Protein AF-0000000084974718 (afdb_homodimer)

Organism: NCBI:txid1224748

Nearest PDB structures (foldseek):
  3n5b-assembly1_A  TM=8.809E-01  e=1.553E-13  Nostoc sp. PCC 7120 = FACHB-418
  7p4v-assembly1_A  TM=8.905E-01  e=7.783E-13  Methanothermococcus thermolithotrophicus DSM 2095
  2nuu-assembly2_K  TM=8.961E-01  e=8.811E-13  Escherichia coli
  3ncr-assembly1_A  TM=8.710E-01  e=7.316E-13  Archaeoglobus fulgidus
  1vfj-assembly1_A  TM=8.569E-01  e=5.658E-12  Thermus thermophilus

Sequence (226 aa):
MKKIEAIIRPEVFPQVREGLALEGIDGLSISEIAGAGRQEGKIGLFRGNSFSMEFSQKLKLEMVVDNAKVQPIIDVLLREASTGEVGDGKIFIYPVEQAIRIRTKELGSIAIDMKKIEAIIRPEVFPQVREGLALEGIDGLSISEIAGAGRQEGKIGLFRGNSFSMEFSQKLKLEMVVDNAKVQPIIDVLLREASTGEVGDGKIFIYPVEQAIRIRTKELGSIAID

Solvent-accessible surface area (backbone atoms only — not comparable to full-atom values): 12288 Å² total; per-residue (Å²): 81,30,34,43,37,36,37,30,42,62,87,33,42,69,54,31,52,52,46,35,43,75,72,68,48,50,64,38,38,38,34,84,41,75,38,80,59,93,61,80,61,45,61,32,87,55,97,81,75,82,63,50,56,19,54,44,73,28,29,38,38,38,36,63,39,52,65,86,49,47,62,64,50,51,52,36,44,61,64,39,43,56,79,85,53,93,74,37,63,53,77,47,80,41,76,42,78,43,33,32,16,34,52,78,63,36,57,43,70,68,34,60,102,79,30,33,42,39,35,38,31,44,60,87,32,42,67,54,32,52,52,45,36,43,77,72,69,47,82,74,68,47,78,42,79,30,32,31,36,49,85,58,75,59,56,49,34,70,47,91,83,65,69,43,73,52,20,48,47,73,29,32,39,38,38,37,62,41,52,64,86,49,49,60,62,49,50,51,36,46,45,63,40,41,38,79,74,46,92,74,22,40,36,36,38,34,28,82,47,92,77,41,70,25,82,92,78,65,37,58,42,71,68,34,62,104

Secondary structure (DSSP, 8-state):
-EEEEEEE-GGGHHHHHHHHHHTT---EEEEEEEE--SS----B--SSS---B-PEEEEEEEEEE-HHHHHHHHHHHHHHS--SSTT--EEEEEE--EEEETTT--BTHHHH-/-EEEEEEE-GGGHHHHHHHHHHTT----EEEEEEEE-S-----B--TTS---B--EEEEEEEEEE-HHHHHHHHHHHHHHS--SSTT--EEEEEE----B-TTT--BTHHHH-

InterPro domains:
  IPR002187 Nitrogen regulatory protein PII [PF00543] (1-106)
  IPR002187 Nitrogen regulatory protein PII [PR00340] (2-17)
  IPR002187 Nitrogen regulatory protein PII [PR00340] (23-41)
  IPR002187 Nitrogen regulatory protein PII [PR00340] (52-75)
  IPR002187 Nitrogen regulatory protein PII [PR00340] (83-103)
  IPR002187 Nitrogen regulatory protein PII [PS51343] (1-112)
  IPR002187 Nitrogen regulatory protein PII [PTHR30115] (2-111)
  IPR002187 Nitrogen regulatory protein PII [SM00938] (4-105)
  IPR011322 Nitrogen regulatory PII-like, alpha/beta [SSF54913] (1-112)
  IPR015867 Nitrogen regulatory protein PII/ATP phosphoribosyltransferase, C-terminal [G3DSA:3.30.70.120] (1-113)
  IPR017918 Nitrogen regulatory protein PII, conserved site [PS00638] (83-96)

Radius of gyration: 18.39 Å; Cα contacts (8 Å, |Δi|>4): 450; chains: 2; bounding box: 43×44×36 Å

pLDDT: mean 87.2, std 18.23, range [35.84, 98.81]

Foldseek 3Di:
DKKKKWKFAPVLVVQLQVQCVVLVDDDKDKDKDWAQDPPPAQQDDDPDDRPGRRTDIIMIIIADADPVCVVSSVVSLVVRQDPPDPPRTDMDMGDDPKDAQDVVRDIDRVNRD/DKKKKWKFAPVLVVQLQVQCVVLVDDDKDKDKDWDDDPPQDAQDCPDPDRRRGDTDIIMIIIADADPVCVVSSVVSLVVRQDPPDPPRTDMDMGDDDKAAAPVPRDIDRVNRD

Structure (mmCIF, N/CA/C/O backbone):
data_AF-0000000084974718-model_v1
#
loop_
_entity.id
_entity.type
_entity.pdbx_description
1 polymer 'PII signal transducing protein'
#
loop_
_atom_site.group_PDB
_atom_site.id
_atom_site.type_symbol
_atom_site.label_atom_id
_atom_site.label_alt_id
_atom_site.label_comp_id
_atom_site.label_asym_id
_atom_site.label_entity_id
_atom_site.label_seq_id
_atom_site.pdbx_PDB_ins_code
_atom_site.Cartn_x
_atom_site.Cartn_y
_atom_site.Cartn_z
_atom_site.occupancy
_atom_site.B_iso_or_equiv
_atom_site.auth_seq_id
_atom_site.auth_comp_id
_atom_site.auth_asym_id
_atom_site.auth_atom_id
_atom_site.pdbx_PDB_model_num
ATOM 1 N N . MET A 1 1 ? 8.656 -5.605 11.453 1 96.12 1 MET A N 1
ATOM 2 C CA . MET A 1 1 ? 8.242 -4.793 10.312 1 96.12 1 MET A CA 1
ATOM 3 C C . MET A 1 1 ? 6.777 -4.379 10.445 1 96.12 1 MET A C 1
ATOM 5 O O . MET A 1 1 ? 5.941 -5.164 10.898 1 96.12 1 MET A O 1
ATOM 9 N N . LYS A 1 2 ? 6.473 -3.15 10.25 1 98.06 2 LYS A N 1
ATOM 10 C CA . LYS A 1 2 ? 5.117 -2.617 10.32 1 98.06 2 LYS A CA 1
ATOM 11 C C . LYS A 1 2 ? 4.809 -1.736 9.117 1 98.06 2 LYS A C 1
ATOM 13 O O . LYS A 1 2 ? 5.703 -1.097 8.562 1 98.06 2 LYS A O 1
ATOM 18 N N . LYS A 1 3 ? 3.566 -1.771 8.758 1 98.38 3 LYS A N 1
ATOM 19 C CA . LYS A 1 3 ? 3.043 -0.761 7.844 1 98.38 3 LYS A CA 1
ATOM 20 C C . LYS A 1 3 ? 2.432 0.409 8.609 1 98.38 3 LYS A C 1
ATOM 22 O O . LYS A 1 3 ? 1.633 0.207 9.531 1 98.38 3 LYS A O 1
ATOM 27 N N . ILE A 1 4 ? 2.854 1.599 8.258 1 98.56 4 ILE A N 1
ATOM 28 C CA . ILE A 1 4 ? 2.209 2.814 8.742 1 98.56 4 ILE A CA 1
ATOM 29 C C . ILE A 1 4 ? 1.345 3.412 7.633 1 98.56 4 ILE A C 1
ATOM 31 O O . ILE A 1 4 ? 1.826 3.652 6.52 1 98.56 4 ILE A O 1
ATOM 35 N N . GLU A 1 5 ? 0.113 3.572 7.93 1 98.56 5 GLU A N 1
ATOM 36 C CA . GLU A 1 5 ? -0.851 4.281 7.094 1 98.56 5 GLU A CA 1
ATOM 37 C C . GLU A 1 5 ? -1.317 5.57 7.762 1 98.56 5 GLU A C 1
ATOM 39 O O . GLU A 1 5 ? -1.877 5.539 8.859 1 98.56 5 GLU A O 1
ATOM 44 N N . ALA A 1 6 ? -1.088 6.676 7.074 1 98.38 6 ALA A N 1
ATOM 45 C CA . ALA A 1 6 ? -1.509 7.961 7.625 1 98.38 6 ALA A CA 1
ATOM 46 C C . ALA A 1 6 ? -2.441 8.695 6.664 1 98.38 6 ALA A C 1
ATOM 48 O O . ALA A 1 6 ? -2.148 8.805 5.469 1 98.38 6 ALA A O 1
ATOM 49 N N . ILE A 1 7 ? -3.572 9.133 7.125 1 97.31 7 ILE A N 1
ATOM 50 C CA . ILE A 1 7 ? -4.484 10.023 6.414 1 97.31 7 ILE A CA 1
ATOM 51 C C . ILE A 1 7 ? -4.293 11.461 6.902 1 97.31 7 ILE A C 1
ATOM 53 O O . ILE A 1 7 ? -4.426 11.734 8.094 1 97.31 7 ILE A O 1
ATOM 57 N N . ILE A 1 8 ? -3.939 12.336 5.953 1 96.62 8 ILE A N 1
ATOM 58 C CA . ILE A 1 8 ? -3.625 13.688 6.387 1 96.62 8 ILE A CA 1
ATOM 59 C C . ILE A 1 8 ? -4.234 14.695 5.414 1 96.62 8 ILE A C 1
ATOM 61 O O . ILE A 1 8 ? -4.676 14.328 4.324 1 96.62 8 ILE A O 1
ATOM 65 N N . ARG A 1 9 ? -4.285 15.969 5.871 1 91.94 9 ARG A N 1
ATOM 66 C CA . ARG A 1 9 ? -4.598 17.062 4.961 1 91.94 9 ARG A CA 1
ATOM 67 C C . ARG A 1 9 ? -3.5 17.234 3.92 1 91.94 9 ARG A C 1
ATOM 69 O O . ARG A 1 9 ? -2.312 17.172 4.242 1 91.94 9 ARG A O 1
ATOM 76 N N . PRO A 1 10 ? -3.893 17.5 2.715 1 92.44 10 PRO A N 1
ATOM 77 C CA . PRO A 1 10 ? -2.875 17.719 1.684 1 92.44 10 PRO A CA 1
ATOM 78 C C . PRO A 1 10 ? -1.952 18.891 2.004 1 92.44 10 PRO A C 1
ATOM 80 O O . PRO A 1 10 ? -0.758 18.844 1.698 1 92.44 10 PRO A O 1
ATOM 83 N N . GLU A 1 11 ? -2.395 19.891 2.688 1 91.62 1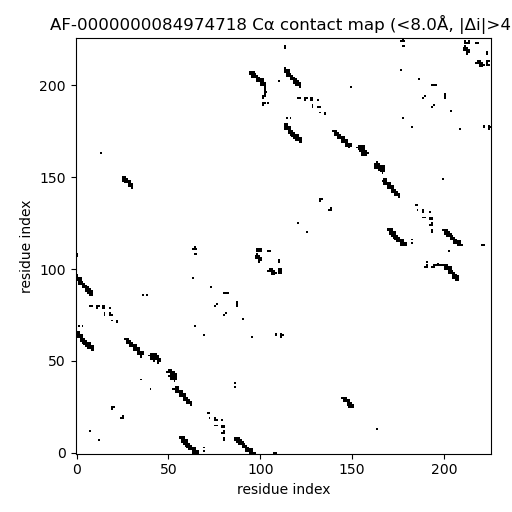1 GLU A N 1
ATOM 84 C CA . GLU A 1 11 ? -1.67 21.141 2.898 1 91.62 11 GLU A CA 1
ATOM 85 C C . GLU A 1 11 ? -0.46 20.938 3.805 1 91.62 11 GLU A C 1
ATOM 87 O O . GLU A 1 11 ? 0.51 21.688 3.738 1 91.62 11 GLU A O 1
ATOM 92 N N . VAL A 1 12 ? -0.461 19.906 4.613 1 94.69 12 VAL A N 1
ATOM 93 C CA . VAL A 1 12 ? 0.61 19.734 5.59 1 94.69 12 VAL A CA 1
ATOM 94 C C . VAL A 1 12 ? 1.671 18.781 5.035 1 94.69 12 VAL A C 1
ATOM 96 O O . VAL A 1 12 ? 2.707 18.562 5.668 1 94.69 12 VAL A O 1
ATOM 99 N N . PHE A 1 13 ? 1.485 18.25 3.902 1 92.69 13 PHE A N 1
ATOM 100 C CA . PHE A 1 13 ? 2.332 17.203 3.352 1 92.69 13 PHE A CA 1
ATOM 101 C C . PHE A 1 13 ? 3.77 17.688 3.207 1 92.69 13 PHE A C 1
ATOM 103 O O . PHE A 1 13 ? 4.711 16.953 3.531 1 92.69 13 PHE A O 1
ATOM 110 N N . PRO A 1 14 ? 3.99 18.891 2.723 1 91 14 PRO A N 1
ATOM 111 C CA . PRO A 1 14 ? 5.387 19.312 2.586 1 91 14 PRO A CA 1
ATOM 112 C C . PRO A 1 14 ? 6.16 19.234 3.902 1 91 14 PRO A C 1
ATOM 114 O O . PRO A 1 14 ? 7.293 18.75 3.93 1 91 14 PRO A O 1
ATOM 117 N N . GLN A 1 15 ? 5.555 19.625 5.004 1 93.81 15 GLN A N 1
ATOM 118 C CA . GLN A 1 15 ? 6.199 19.578 6.312 1 93.81 15 GLN A CA 1
ATOM 119 C C . GLN A 1 15 ? 6.387 18.125 6.777 1 93.81 15 GLN A C 1
ATOM 121 O O . GLN A 1 15 ? 7.426 17.781 7.34 1 93.81 15 GLN A O 1
ATOM 126 N N . VAL A 1 16 ? 5.383 17.328 6.566 1 95.69 16 VAL A N 1
ATOM 127 C CA . VAL A 1 16 ? 5.453 15.906 6.926 1 95.69 16 VAL A CA 1
ATOM 128 C C . VAL A 1 16 ? 6.598 15.242 6.168 1 95.69 16 VAL A C 1
ATOM 130 O O . VAL A 1 16 ? 7.41 14.523 6.762 1 95.69 16 VAL A O 1
ATOM 133 N N . ARG A 1 17 ? 6.617 15.484 4.91 1 92.62 17 ARG A N 1
ATOM 134 C CA . ARG A 1 17 ? 7.66 14.898 4.074 1 92.62 17 ARG A CA 1
ATOM 135 C C . ARG A 1 17 ? 9.047 15.281 4.578 1 92.62 17 ARG A C 1
ATOM 137 O O . ARG A 1 17 ? 9.938 14.438 4.664 1 92.62 17 ARG A O 1
ATOM 144 N N . GLU A 1 18 ? 9.211 16.531 4.848 1 92 18 GLU A N 1
ATOM 145 C CA . GLU A 1 18 ? 10.492 17 5.371 1 92 18 GLU A CA 1
ATOM 146 C C . GLU A 1 18 ? 10.844 16.297 6.684 1 92 18 GLU A C 1
ATOM 148 O O . GLU A 1 18 ? 11.977 15.867 6.883 1 92 18 GLU A O 1
ATOM 153 N N . GLY A 1 19 ? 9.898 16.219 7.566 1 95.19 19 GLY A N 1
ATOM 154 C CA . GLY A 1 19 ? 10.117 15.539 8.836 1 95.19 19 GLY A CA 1
ATOM 155 C C . GLY A 1 19 ? 10.492 14.078 8.68 1 95.19 19 GLY A C 1
ATOM 156 O O . GLY A 1 19 ? 11.367 13.578 9.383 1 95.19 19 GLY A O 1
ATOM 157 N N . LEU A 1 20 ? 9.82 13.414 7.754 1 95.31 20 LEU A N 1
ATOM 158 C CA . LEU A 1 20 ? 10.109 12 7.508 1 95.31 20 LEU A CA 1
ATOM 159 C C . LEU A 1 20 ? 11.5 11.82 6.922 1 95.31 20 LEU A C 1
ATOM 161 O O . LEU A 1 20 ? 12.203 10.867 7.258 1 95.31 20 LEU A O 1
ATOM 165 N N . ALA A 1 21 ? 11.859 12.75 6.066 1 91.38 21 ALA A N 1
ATOM 166 C CA . ALA A 1 21 ? 13.195 12.703 5.477 1 91.38 21 ALA A CA 1
ATOM 167 C C . ALA A 1 21 ? 14.273 12.812 6.547 1 91.38 21 ALA A C 1
ATOM 169 O O . ALA A 1 21 ? 15.305 12.141 6.469 1 91.38 21 ALA A O 1
ATOM 170 N N . LEU A 1 22 ? 14.055 13.602 7.492 1 93 22 LEU A N 1
ATOM 171 C CA . LEU A 1 22 ? 15.016 13.797 8.578 1 93 22 LEU A CA 1
ATOM 172 C C . LEU A 1 22 ? 15.156 12.531 9.414 1 93 22 LEU A C 1
ATOM 174 O O . LEU A 1 22 ? 16.203 12.289 10.008 1 93 22 LEU A O 1
ATOM 178 N N . GLU A 1 23 ? 14.094 11.719 9.422 1 92.62 23 GLU A N 1
ATOM 179 C CA . GLU A 1 23 ? 14.141 10.445 10.133 1 92.62 23 GLU A CA 1
ATOM 180 C C . GLU A 1 23 ? 14.719 9.344 9.258 1 92.62 23 GLU A C 1
ATOM 182 O O . GLU A 1 23 ? 14.773 8.18 9.664 1 92.62 23 GLU A O 1
ATOM 187 N N . GLY A 1 24 ? 15.039 9.672 7.973 1 89.88 24 GLY A N 1
ATOM 188 C CA . GLY A 1 24 ? 15.648 8.711 7.066 1 89.88 24 GLY A CA 1
ATOM 189 C C . GLY A 1 24 ? 14.633 7.93 6.258 1 89.88 24 GLY A C 1
ATOM 190 O O . GLY A 1 24 ? 14.93 6.832 5.77 1 89.88 24 GLY A O 1
ATOM 191 N N . ILE A 1 25 ? 13.414 8.398 6.258 1 88.5 25 ILE A N 1
ATOM 192 C CA . ILE A 1 25 ? 12.375 7.75 5.469 1 88.5 25 ILE A CA 1
ATOM 193 C C . ILE A 1 25 ? 12.258 8.43 4.109 1 88.5 25 ILE A C 1
ATOM 195 O O . ILE A 1 25 ? 11.805 9.578 4.02 1 88.5 25 ILE A O 1
ATOM 199 N N . ASP A 1 26 ? 12.656 7.723 3.127 1 78.75 26 ASP A N 1
ATOM 200 C CA . ASP A 1 26 ? 12.656 8.312 1.792 1 78.75 26 ASP A CA 1
ATOM 201 C C . ASP A 1 26 ? 11.602 7.648 0.903 1 78.75 26 ASP A C 1
ATOM 203 O O . ASP A 1 26 ? 11.234 8.188 -0.142 1 78.75 26 ASP A O 1
ATOM 207 N N . GLY A 1 27 ? 11.25 6.469 1.325 1 84.88 27 GLY A N 1
ATOM 208 C CA . GLY A 1 27 ? 10.305 5.742 0.49 1 84.88 27 GLY A CA 1
ATOM 209 C C . GLY A 1 27 ? 8.906 5.691 1.076 1 84.88 27 GLY A C 1
ATOM 210 O O . GLY A 1 27 ? 8.711 5.207 2.193 1 84.88 27 GLY A O 1
ATOM 211 N N . LEU A 1 28 ? 7.973 6.348 0.384 1 91.5 28 LEU A N 1
ATOM 212 C CA . LEU A 1 28 ? 6.574 6.195 0.781 1 91.5 28 LEU A CA 1
ATOM 213 C C . LEU A 1 28 ? 5.656 6.258 -0.433 1 91.5 28 LEU A C 1
ATOM 215 O O . LEU A 1 28 ? 6.039 6.785 -1.481 1 91.5 28 LEU A O 1
ATOM 219 N N . SER A 1 29 ? 4.586 5.613 -0.303 1 94 29 SER A N 1
ATOM 220 C CA . SER A 1 29 ? 3.531 5.648 -1.311 1 94 29 SER A CA 1
ATOM 221 C C . SER A 1 29 ? 2.43 6.629 -0.925 1 94 29 SER A C 1
ATOM 223 O O . SER A 1 29 ? 2.037 6.703 0.241 1 94 29 SER A O 1
ATOM 225 N N . ILE A 1 30 ? 2.012 7.391 -1.94 1 93.94 30 ILE A N 1
ATOM 226 C CA . ILE A 1 30 ? 1.008 8.422 -1.7 1 93.94 30 ILE A CA 1
ATOM 227 C C . ILE A 1 30 ? -0.197 8.188 -2.609 1 93.94 30 ILE A C 1
ATOM 229 O O . ILE A 1 30 ? -0.04 7.918 -3.803 1 93.94 30 ILE A O 1
ATOM 233 N N . SER A 1 31 ? -1.422 8.32 -2.049 1 93.38 31 SER A N 1
ATOM 234 C CA . SER A 1 31 ? -2.672 8.289 -2.801 1 93.38 31 SER A CA 1
ATOM 235 C C . SER A 1 31 ? -3.586 9.438 -2.406 1 93.38 31 SER A C 1
ATOM 237 O O . SER A 1 31 ? -3.674 9.797 -1.229 1 93.38 31 SER A O 1
ATOM 239 N N . GLU A 1 32 ? -4.223 9.945 -3.414 1 88.81 32 GLU A N 1
ATOM 240 C CA . GLU A 1 32 ? -5.301 10.891 -3.131 1 88.81 32 GLU A CA 1
ATOM 241 C C . GLU A 1 32 ? -6.609 10.164 -2.83 1 88.81 32 GLU A C 1
ATOM 243 O O . GLU A 1 32 ? -7.035 9.305 -3.6 1 88.81 32 GLU A O 1
ATOM 248 N N . ILE A 1 33 ? -7.156 10.578 -1.697 1 90.56 33 ILE A N 1
ATOM 249 C CA . ILE A 1 33 ? -8.398 9.914 -1.316 1 90.56 33 ILE A CA 1
ATOM 250 C C . ILE A 1 33 ? -9.438 10.953 -0.912 1 90.56 33 ILE A C 1
ATOM 252 O O . ILE A 1 33 ? -9.109 12.125 -0.712 1 90.56 33 ILE A O 1
ATOM 256 N N . ALA A 1 34 ? -10.641 10.5 -1.029 1 83.56 34 ALA A N 1
ATOM 257 C CA . ALA A 1 34 ? -11.75 11.344 -0.575 1 83.56 34 ALA A CA 1
ATOM 258 C C . ALA A 1 34 ? -12.297 10.859 0.765 1 83.56 34 ALA A C 1
ATOM 260 O O . ALA A 1 34 ? -12.414 9.648 0.993 1 83.56 34 ALA A O 1
ATOM 261 N N . GLY A 1 35 ? -12.32 11.758 1.691 1 76.75 35 GLY A N 1
ATOM 262 C CA . GLY A 1 35 ? -12.898 11.453 2.99 1 76.75 35 GLY A CA 1
ATOM 263 C C . GLY A 1 35 ? -14.25 12.109 3.205 1 76.75 35 GLY A C 1
ATOM 264 O O . GLY A 1 35 ? -14.531 13.164 2.641 1 76.75 35 GLY A O 1
ATOM 265 N N . ALA A 1 36 ? -15.234 11.211 3.809 1 72.94 36 ALA A N 1
ATOM 266 C CA . ALA A 1 36 ? -16.531 11.742 4.219 1 72.94 36 ALA A CA 1
ATOM 267 C C . ALA A 1 36 ? -16.688 11.703 5.734 1 72.94 36 ALA A C 1
ATOM 269 O O . ALA A 1 36 ? -16.438 10.672 6.363 1 72.94 36 ALA A O 1
ATOM 270 N N . GLY A 1 37 ? -16.281 12.719 6.363 1 59.84 37 GLY A N 1
ATOM 271 C CA . GLY A 1 37 ? -16.453 12.781 7.809 1 59.84 37 GLY A CA 1
ATOM 272 C C . GLY A 1 37 ? -17.516 13.781 8.234 1 59.84 37 GLY A C 1
ATOM 273 O O . GLY A 1 37 ? -18.328 14.219 7.426 1 59.84 37 GLY A O 1
ATOM 274 N N . ARG A 1 38 ? -17.734 13.82 9.523 1 56.59 38 ARG A N 1
ATOM 275 C CA . ARG A 1 38 ? -18.703 14.703 10.164 1 56.59 38 ARG A CA 1
ATOM 276 C C . ARG A 1 38 ? -18.609 16.125 9.602 1 56.59 38 ARG A C 1
ATOM 278 O O . ARG A 1 38 ? -19.344 17.016 10.031 1 56.59 38 ARG A O 1
ATOM 285 N N . GLN A 1 39 ? -17.578 16.375 8.773 1 50.16 39 GLN A N 1
ATOM 286 C CA . GLN A 1 39 ? -17.547 17.75 8.289 1 50.16 39 GLN A CA 1
ATOM 287 C C . GLN A 1 39 ? -18.672 18.016 7.301 1 50.16 39 GLN A C 1
ATOM 289 O O . GLN A 1 39 ? -19.109 17.125 6.582 1 50.16 39 GLN A O 1
ATOM 294 N N . GLU A 1 40 ? -19.375 19.016 7.473 1 49.09 40 GLU A N 1
ATOM 295 C CA . GLU A 1 40 ? -20.531 19.484 6.691 1 49.09 40 GLU A CA 1
ATOM 296 C C . GLU A 1 40 ? -20.281 19.297 5.195 1 49.09 40 GLU A C 1
ATOM 298 O O . GLU A 1 40 ? -19.172 19.484 4.719 1 49.09 40 GLU A O 1
ATOM 303 N N . GLY A 1 41 ? -21.219 18.5 4.504 1 44.53 41 GLY A N 1
ATOM 304 C CA . GLY A 1 41 ? -21.438 17.906 3.193 1 44.53 41 GLY A CA 1
ATOM 305 C C . GLY A 1 41 ? -21.188 18.875 2.055 1 44.53 41 GLY A C 1
ATOM 306 O O . GLY A 1 41 ? -21.969 19.781 1.819 1 44.53 41 GLY A O 1
ATOM 307 N N . LYS A 1 42 ? -19.969 19.469 1.871 1 45.47 42 LYS A N 1
ATOM 308 C CA . LYS A 1 42 ? -20.047 20.156 0.587 1 45.47 42 LYS A CA 1
ATOM 309 C C . LYS A 1 42 ? -20.359 19.188 -0.545 1 45.47 42 LYS A C 1
ATOM 311 O O . LYS A 1 42 ? -20.031 18 -0.454 1 45.47 42 LYS A O 1
ATOM 316 N N . ILE A 1 43 ? -21.203 19.578 -1.473 1 45.47 43 ILE A N 1
ATOM 317 C CA . ILE A 1 43 ? -21.781 18.922 -2.645 1 45.47 43 ILE A CA 1
ATOM 318 C C . ILE A 1 43 ? -20.656 18.562 -3.629 1 45.47 43 ILE A C 1
ATOM 320 O O . ILE A 1 43 ? -19.969 19.453 -4.141 1 45.47 43 ILE A O 1
ATOM 324 N N . GLY A 1 44 ? -19.703 17.719 -3.377 1 44.28 44 GLY A N 1
ATOM 325 C CA . GLY A 1 44 ? -18.781 17.531 -4.488 1 44.28 44 GLY A CA 1
ATOM 326 C C . GLY A 1 44 ? -19.328 16.641 -5.582 1 44.28 44 GLY A C 1
ATOM 327 O O . GLY A 1 44 ? -20.281 15.883 -5.359 1 44.28 44 GLY A O 1
ATOM 328 N N . LEU A 1 45 ? -19.203 17.094 -6.863 1 44 45 LEU A N 1
ATOM 329 C CA . LEU A 1 45 ? -19.656 16.453 -8.102 1 44 45 LEU A CA 1
ATOM 330 C C . LEU A 1 45 ? -18.922 15.125 -8.32 1 44 45 LEU A C 1
ATOM 332 O O . LEU A 1 45 ? -17.688 15.078 -8.297 1 44 45 LEU A O 1
ATOM 336 N N . PHE A 1 46 ? -19.297 14.016 -7.68 1 45.19 46 PHE A N 1
ATOM 337 C CA . PHE A 1 46 ? -18.766 12.797 -8.281 1 45.19 46 PHE A CA 1
ATOM 338 C C . PHE A 1 46 ? -19.344 12.586 -9.672 1 45.19 46 PHE A C 1
ATOM 340 O O . PHE A 1 46 ? -20.453 13.047 -9.969 1 45.19 46 PHE A O 1
ATOM 347 N N . ARG A 1 47 ? -18.609 12.016 -10.641 1 41.22 47 ARG A N 1
ATOM 348 C CA . ARG A 1 47 ? -19.094 11.703 -11.984 1 41.22 47 ARG A CA 1
ATOM 349 C C . ARG A 1 47 ? -20.438 10.977 -11.93 1 41.22 47 ARG A C 1
ATOM 351 O O . ARG A 1 47 ? -20.625 10.078 -11.117 1 41.22 47 ARG A O 1
ATOM 358 N N . GLY A 1 48 ? -21.703 11.164 -12.391 1 42.78 48 GLY A N 1
ATOM 359 C CA . GLY A 1 48 ? -23.094 11.07 -12.773 1 42.78 48 GLY A CA 1
ATOM 360 C C . GLY A 1 48 ? -24.047 11.656 -11.734 1 42.78 48 GLY A C 1
ATOM 361 O O . GLY A 1 48 ? -24.828 12.547 -12.039 1 42.78 48 GLY A O 1
ATOM 362 N N . ASN A 1 49 ? -24.938 10.672 -10.867 1 47.91 49 ASN A N 1
ATOM 363 C CA . ASN A 1 49 ? -26.062 11.125 -10.062 1 47.91 49 ASN A CA 1
ATOM 364 C C . ASN A 1 49 ? -25.594 12.023 -8.914 1 47.91 49 ASN A C 1
ATOM 366 O O . ASN A 1 49 ? -24.469 11.906 -8.445 1 47.91 49 ASN A O 1
ATOM 370 N N . SER A 1 50 ? -26.344 13.242 -8.672 1 43.62 50 SER A N 1
ATOM 371 C CA . SER A 1 50 ? -26.25 14.375 -7.766 1 43.62 50 SER A CA 1
ATOM 372 C C . SER A 1 50 ? -26.016 13.922 -6.332 1 43.62 50 SER A C 1
ATOM 374 O O . SER A 1 50 ? -26.938 13.828 -5.535 1 43.62 50 SER A O 1
ATOM 376 N N . PHE A 1 51 ? -25.75 12.75 -5.922 1 48.03 51 PHE A N 1
ATOM 377 C CA . PHE A 1 51 ? -25.609 12.742 -4.469 1 48.03 51 PHE A CA 1
ATOM 378 C C . PHE A 1 51 ? -24.484 13.672 -4.027 1 48.03 51 PHE A C 1
ATOM 380 O O . PHE A 1 51 ? -23.359 13.602 -4.551 1 48.03 51 PHE A O 1
ATOM 387 N N . SER A 1 52 ? -24.734 14.961 -3.744 1 50.56 52 SER A N 1
ATOM 388 C CA . SER A 1 52 ? -23.922 16.094 -3.307 1 50.56 52 SER A CA 1
ATOM 389 C C . SER A 1 52 ? -23.109 15.742 -2.074 1 50.56 52 SER A C 1
ATOM 391 O O . SER A 1 52 ? -23.531 15.961 -0.944 1 50.56 52 SER A O 1
ATOM 393 N N . MET A 1 53 ? -22.656 14.445 -1.895 1 57.62 53 MET A N 1
ATOM 394 C CA . MET A 1 53 ? -21.812 14.32 -0.708 1 57.62 53 MET A CA 1
ATOM 395 C C . MET A 1 53 ? -20.469 14.992 -0.933 1 57.62 53 MET A C 1
ATOM 397 O O . MET A 1 53 ? -19.844 14.805 -1.98 1 57.62 53 MET A O 1
ATOM 401 N N . GLU A 1 54 ? -20.266 16.125 -0.192 1 64.31 54 GLU A N 1
ATOM 402 C CA . GLU A 1 54 ? -18.984 16.828 -0.233 1 64.31 54 GLU A CA 1
ATOM 403 C C . GLU A 1 54 ? -17.875 16.016 0.418 1 64.31 54 GLU A C 1
ATOM 405 O O . GLU A 1 54 ? -18.031 15.539 1.544 1 64.31 54 GLU A O 1
ATOM 410 N N . PHE A 1 55 ? -17.109 15.492 -0.33 1 76.38 55 PHE A N 1
ATOM 411 C CA . PHE A 1 55 ? -15.938 14.797 0.185 1 76.38 55 PHE A CA 1
ATOM 412 C C . PHE A 1 55 ? -14.758 15.75 0.327 1 76.38 55 PHE A C 1
ATOM 414 O O . PHE A 1 55 ? -14.633 16.719 -0.435 1 76.38 55 PHE A O 1
ATOM 421 N N . SER A 1 56 ? -14.125 15.594 1.516 1 81.81 56 SER A N 1
ATOM 422 C CA . SER A 1 56 ? -12.867 16.312 1.669 1 81.81 56 SER A CA 1
ATOM 423 C C . SER A 1 56 ? -11.695 15.516 1.101 1 81.81 56 SER A C 1
ATOM 425 O O . SER A 1 56 ? -11.641 14.297 1.252 1 81.81 56 SER A O 1
ATOM 427 N N . GLN A 1 57 ? -10.906 16.234 0.439 1 87.31 57 GLN A N 1
ATOM 428 C CA . GLN A 1 57 ? -9.711 15.617 -0.116 1 87.31 57 GLN A CA 1
ATOM 429 C C . GLN A 1 57 ? -8.672 15.359 0.972 1 87.31 57 GLN A C 1
ATOM 431 O O . GLN A 1 57 ? -8.398 16.234 1.801 1 87.31 57 GLN A O 1
ATOM 436 N N . LYS A 1 58 ? -8.195 14.125 1.005 1 91.06 58 LYS A N 1
ATOM 437 C CA . LYS A 1 58 ? -7.125 13.734 1.91 1 91.06 58 LYS A CA 1
ATOM 438 C C . LYS A 1 58 ? -6.008 13.008 1.159 1 91.06 58 LYS A C 1
ATOM 440 O O . LYS A 1 58 ? -6.195 12.586 0.015 1 91.06 58 LYS A O 1
ATOM 445 N N . LEU A 1 59 ? -4.848 12.953 1.838 1 93.5 59 LEU A N 1
ATOM 446 C CA . LEU A 1 59 ? -3.76 12.102 1.372 1 93.5 59 LEU A CA 1
ATOM 447 C C . LEU A 1 59 ? -3.611 10.875 2.264 1 93.5 59 LEU A C 1
ATOM 449 O O . LEU A 1 59 ? -3.686 10.977 3.49 1 93.5 59 LEU A O 1
ATOM 453 N N . LYS A 1 60 ? -3.475 9.789 1.609 1 96.62 60 LYS A N 1
ATOM 454 C CA . LYS A 1 60 ? -3.084 8.562 2.289 1 96.62 60 LYS A CA 1
ATOM 455 C C . LYS A 1 60 ? -1.613 8.242 2.041 1 96.62 60 LYS A C 1
ATOM 457 O O . LYS A 1 60 ? -1.202 8.031 0.896 1 96.62 60 LYS A O 1
ATOM 462 N N . LEU A 1 61 ? -0.835 8.242 3.102 1 96.75 61 LEU A N 1
ATOM 463 C CA . LEU A 1 61 ? 0.571 7.855 3.068 1 96.75 61 LEU A CA 1
ATOM 464 C C . LEU A 1 61 ? 0.753 6.43 3.574 1 96.75 61 LEU A C 1
ATOM 466 O O . LEU A 1 61 ? 0.175 6.051 4.594 1 96.75 61 LEU A O 1
ATOM 470 N N . GLU A 1 62 ? 1.5 5.68 2.816 1 97.75 62 GLU A N 1
ATOM 471 C CA . GLU A 1 62 ? 1.801 4.316 3.244 1 97.75 62 GLU A CA 1
ATOM 472 C C . GLU A 1 62 ? 3.301 4.043 3.207 1 97.75 62 GLU A C 1
ATOM 474 O O . GLU A 1 62 ? 3.979 4.402 2.24 1 97.75 62 GLU A O 1
ATOM 479 N N . MET A 1 63 ? 3.771 3.414 4.254 1 96.69 63 MET A N 1
ATOM 480 C CA . MET A 1 63 ? 5.172 3.01 4.336 1 96.69 63 MET A CA 1
ATOM 481 C C . MET A 1 63 ? 5.328 1.754 5.188 1 96.69 63 MET A C 1
ATOM 483 O O . MET A 1 63 ? 4.594 1.564 6.16 1 96.69 63 MET A O 1
ATOM 487 N N . VAL A 1 64 ? 6.199 0.882 4.762 1 97.25 64 VAL A N 1
ATOM 488 C CA . VAL A 1 64 ? 6.582 -0.287 5.547 1 97.25 64 VAL A CA 1
ATOM 489 C C . VAL A 1 64 ? 7.996 -0.1 6.094 1 97.25 64 VAL A C 1
ATOM 491 O O . VAL A 1 64 ? 8.938 0.143 5.336 1 97.25 64 VAL A O 1
ATOM 494 N N . VAL A 1 65 ? 8.102 -0.228 7.461 1 97.19 65 VAL A N 1
ATOM 495 C CA . VAL A 1 65 ? 9.352 0.111 8.125 1 97.19 65 VAL A CA 1
ATOM 496 C C . VAL A 1 65 ? 9.664 -0.925 9.203 1 97.19 65 VAL A C 1
ATOM 498 O O . VAL A 1 65 ? 8.805 -1.732 9.562 1 97.19 65 VAL A O 1
ATOM 501 N N . ASP A 1 66 ? 10.922 -0.828 9.586 1 96.06 66 ASP A N 1
ATOM 502 C CA . ASP A 1 66 ? 11.305 -1.628 10.742 1 96.06 66 ASP A CA 1
ATOM 503 C C . ASP A 1 66 ? 10.586 -1.157 12 1 96.06 66 ASP A C 1
ATOM 505 O O . ASP A 1 66 ? 10.242 0.02 12.125 1 96.06 66 ASP A O 1
ATOM 509 N N . ASN A 1 67 ? 10.484 -2.088 12.961 1 96.94 67 ASN A N 1
ATOM 510 C CA . ASN A 1 67 ? 9.812 -1.787 14.227 1 96.94 67 ASN A CA 1
ATOM 511 C C . ASN A 1 67 ? 10.43 -0.576 14.914 1 96.94 67 ASN A C 1
ATOM 513 O O . ASN A 1 67 ? 9.719 0.245 15.492 1 96.94 67 ASN A O 1
ATOM 517 N N . ALA A 1 68 ? 11.672 -0.378 14.844 1 96.06 68 ALA A N 1
ATOM 518 C CA . ALA A 1 68 ? 12.398 0.671 15.555 1 96.06 68 ALA A CA 1
ATOM 519 C C . ALA A 1 68 ? 12.047 2.051 15 1 96.06 68 ALA A C 1
ATOM 521 O O . ALA A 1 68 ? 12.242 3.064 15.68 1 96.06 68 ALA A O 1
ATOM 522 N N . LYS A 1 69 ? 11.57 2.131 13.812 1 96.5 69 LYS A N 1
ATOM 523 C CA . LYS A 1 69 ? 11.305 3.416 13.172 1 96.5 69 LYS A CA 1
ATOM 524 C C . LYS A 1 69 ? 9.859 3.842 13.359 1 96.5 69 LYS A C 1
ATOM 526 O O . LYS A 1 69 ? 9.484 4.969 13.023 1 96.5 69 LYS A O 1
ATOM 531 N N . VAL A 1 70 ? 9.078 3.002 13.93 1 98.12 70 VAL A N 1
ATOM 532 C CA . VAL A 1 70 ? 7.641 3.252 14.008 1 98.12 70 VAL A CA 1
ATOM 533 C C . VAL A 1 70 ? 7.375 4.488 14.867 1 98.12 70 VAL A C 1
ATOM 535 O O . VAL A 1 70 ? 6.738 5.441 14.414 1 98.12 70 VAL A O 1
ATOM 538 N N . GLN A 1 71 ? 7.891 4.516 16.031 1 98.44 71 GLN A N 1
ATOM 539 C CA . GLN A 1 71 ? 7.574 5.609 16.938 1 98.44 71 GLN A CA 1
ATOM 540 C C . GLN A 1 71 ? 8.141 6.934 16.438 1 98.44 71 GLN A C 1
ATOM 542 O O . GLN A 1 71 ? 7.461 7.961 16.469 1 98.44 71 GLN A O 1
ATOM 547 N N . PRO A 1 72 ? 9.391 6.977 15.961 1 98.19 72 PRO A N 1
ATOM 548 C CA . PRO A 1 72 ? 9.898 8.219 15.383 1 98.19 72 PRO A CA 1
ATOM 549 C C . PRO A 1 72 ? 9 8.766 14.273 1 98.19 72 PRO A C 1
ATOM 551 O O . PRO A 1 72 ? 8.789 9.977 14.188 1 98.19 72 PRO A O 1
ATOM 554 N N . ILE A 1 73 ? 8.484 7.93 13.422 1 98.25 73 ILE A N 1
ATOM 555 C CA . ILE A 1 73 ? 7.633 8.336 12.312 1 98.25 73 ILE A CA 1
ATOM 556 C C . ILE A 1 73 ? 6.305 8.867 12.852 1 98.25 73 ILE A C 1
ATOM 558 O O . ILE A 1 73 ? 5.816 9.906 12.406 1 98.25 73 ILE A O 1
ATOM 562 N N . ILE A 1 74 ? 5.73 8.172 13.852 1 98.69 74 ILE A N 1
ATOM 563 C CA . ILE A 1 74 ? 4.504 8.633 14.492 1 98.69 74 ILE A CA 1
ATOM 564 C C . ILE A 1 74 ? 4.715 10.031 15.062 1 98.69 74 ILE A C 1
ATOM 566 O O . ILE A 1 74 ? 3.873 10.914 14.891 1 98.69 74 ILE A O 1
ATOM 570 N N . ASP A 1 75 ? 5.816 10.234 15.688 1 98.69 75 ASP A N 1
ATOM 571 C CA . ASP A 1 75 ? 6.117 11.523 16.297 1 98.69 75 ASP A CA 1
ATOM 572 C C . ASP A 1 75 ? 6.164 12.625 15.242 1 98.69 75 ASP A C 1
ATOM 574 O O . ASP A 1 75 ? 5.641 13.727 15.461 1 98.69 75 ASP A O 1
ATOM 578 N N . VAL A 1 76 ? 6.797 12.391 14.109 1 98.38 76 VAL A N 1
ATOM 579 C CA . VAL A 1 76 ? 6.855 13.352 13.016 1 98.38 76 VAL A CA 1
ATOM 580 C C . VAL A 1 76 ? 5.445 13.688 12.539 1 98.38 76 VAL A C 1
ATOM 582 O O . VAL A 1 76 ? 5.098 14.859 12.375 1 98.38 76 VAL A O 1
ATOM 585 N N . LEU A 1 77 ? 4.625 12.688 12.352 1 98.56 77 LEU A N 1
ATOM 586 C CA . LEU A 1 77 ? 3.268 12.875 11.859 1 98.56 77 LEU A CA 1
ATOM 587 C C . LEU A 1 77 ? 2.439 13.695 12.844 1 98.56 77 LEU A C 1
ATOM 589 O O . LEU A 1 77 ? 1.71 14.602 12.445 1 98.56 77 LEU A O 1
ATOM 593 N N . LEU A 1 78 ? 2.594 13.367 14.102 1 98.44 78 LEU A N 1
ATOM 594 C CA . LEU A 1 78 ? 1.83 14.078 15.125 1 98.44 78 LEU A CA 1
ATOM 595 C C . LEU A 1 78 ? 2.252 15.539 15.211 1 98.44 78 LEU A C 1
ATOM 597 O O . LEU A 1 78 ? 1.42 16.422 15.445 1 98.44 78 LEU A O 1
ATOM 601 N N . ARG A 1 79 ? 3.461 15.797 14.984 1 98 79 ARG A N 1
ATOM 602 C CA . ARG A 1 79 ? 3.986 17.156 15.078 1 98 79 ARG A CA 1
ATOM 603 C C . ARG A 1 79 ? 3.631 17.953 13.828 1 98 79 ARG A C 1
ATOM 605 O O . ARG A 1 79 ? 3.176 19.094 13.93 1 98 79 ARG A O 1
ATOM 612 N N . GLU A 1 80 ? 3.809 17.328 12.633 1 97.94 80 GLU A N 1
ATOM 613 C CA . GLU A 1 80 ? 3.795 18.094 11.391 1 97.94 80 GLU A CA 1
ATOM 614 C C . GLU A 1 80 ? 2.412 18.078 10.742 1 97.94 80 GLU A C 1
ATOM 616 O O . GLU A 1 80 ? 2.098 18.938 9.914 1 97.94 80 GLU A O 1
ATOM 621 N N . ALA A 1 81 ? 1.579 17.141 11.148 1 97.75 81 ALA A N 1
ATOM 622 C CA . ALA A 1 81 ? 0.31 17 10.438 1 97.75 81 ALA A CA 1
ATOM 623 C C . ALA A 1 81 ? -0.841 17.578 11.25 1 97.75 81 ALA A C 1
ATOM 625 O O . ALA A 1 81 ? -1.985 17.609 10.789 1 97.75 81 ALA A O 1
ATOM 626 N N . SER A 1 82 ? -0.586 18.016 12.422 1 97.56 82 SER A N 1
ATOM 627 C CA . SER A 1 82 ? -1.627 18.562 13.289 1 97.56 82 SER A CA 1
ATOM 628 C C . SER A 1 82 ? -1.841 20.047 13.023 1 97.56 82 SER A C 1
ATOM 630 O O . SER A 1 82 ? -0.892 20.828 13.062 1 97.56 82 SER A O 1
ATOM 632 N N . THR A 1 83 ? -3.057 20.406 12.734 1 94.25 83 THR A N 1
ATOM 633 C CA . THR A 1 83 ? -3.42 21.812 12.633 1 94.25 83 THR A CA 1
ATOM 634 C C . THR A 1 83 ? -4.18 22.266 13.875 1 94.25 83 THR A C 1
ATOM 636 O O . THR A 1 83 ? -4.32 23.469 14.117 1 94.25 83 THR A O 1
ATOM 639 N N . GLY A 1 84 ? -4.684 21.312 14.609 1 94.06 84 GLY A N 1
ATOM 640 C CA . GLY A 1 84 ? -5.5 21.641 15.773 1 94.06 84 GLY A CA 1
ATOM 641 C C . GLY A 1 84 ? -6.984 21.641 15.469 1 94.06 84 GLY A C 1
ATOM 642 O O . GLY A 1 84 ? -7.809 21.781 16.375 1 94.06 84 GLY A O 1
ATOM 643 N N . GLU A 1 85 ? -7.375 21.438 14.258 1 91.75 85 GLU A N 1
ATOM 644 C CA . GLU A 1 85 ? -8.773 21.438 13.836 1 91.75 85 GLU A CA 1
ATOM 645 C C . GLU A 1 85 ? -9.258 20.031 13.5 1 91.75 85 GLU A C 1
ATOM 647 O O . GLU A 1 85 ? -8.453 19.156 13.188 1 91.75 85 GLU A O 1
ATOM 652 N N . VAL A 1 86 ? -10.531 19.891 13.547 1 89.69 86 VAL A N 1
ATOM 653 C CA . VAL A 1 86 ? -11.148 18.625 13.148 1 89.69 86 VAL A CA 1
ATOM 654 C C . VAL A 1 86 ? -10.773 18.297 11.703 1 89.69 86 VAL A C 1
ATOM 656 O O . VAL A 1 86 ? -10.773 19.188 10.844 1 89.69 86 VAL A O 1
ATOM 659 N N . GLY A 1 87 ? -10.383 17.031 11.391 1 89.56 87 GLY A N 1
ATOM 660 C CA . GLY A 1 87 ? -10.086 16.641 10.023 1 89.56 87 GLY A CA 1
ATOM 661 C C . GLY A 1 87 ? -8.602 16.406 9.781 1 89.56 87 GLY A C 1
ATOM 662 O O . GLY A 1 87 ? -8.18 16.234 8.641 1 89.56 87 GLY A O 1
ATOM 663 N N . ASP A 1 88 ? -7.852 16.438 10.828 1 94.38 88 ASP A N 1
ATOM 664 C CA . ASP A 1 88 ? -6.406 16.281 10.711 1 94.38 88 ASP A CA 1
ATOM 665 C C . ASP A 1 88 ? -6.043 14.852 10.297 1 94.38 88 ASP A C 1
ATOM 667 O O . ASP A 1 88 ? -4.93 14.602 9.828 1 94.38 88 ASP A O 1
ATOM 671 N N . GLY A 1 89 ? -6.988 13.914 10.5 1 95.12 89 GLY A N 1
ATOM 672 C CA . GLY A 1 89 ? -6.758 12.555 10.023 1 95.12 89 GLY A CA 1
ATOM 673 C C . GLY A 1 89 ? -6.32 11.609 11.117 1 95.12 89 GLY A C 1
ATOM 674 O O . GLY A 1 89 ? -6.566 11.859 12.297 1 95.12 89 GLY A O 1
ATOM 675 N N . LYS A 1 90 ? -5.891 10.422 10.766 1 97.62 90 LYS A N 1
ATOM 676 C CA . LYS A 1 90 ? -5.555 9.328 11.68 1 97.62 90 LYS A CA 1
ATOM 677 C C . LYS A 1 90 ? -4.324 8.57 11.188 1 97.62 90 LYS A C 1
ATOM 679 O O . LYS A 1 90 ? -3.982 8.625 10.008 1 97.62 90 LYS A O 1
ATOM 684 N N . ILE A 1 91 ? -3.699 7.895 12.109 1 98.81 91 ILE A N 1
ATOM 685 C CA . ILE A 1 91 ? -2.578 7.004 11.836 1 98.81 91 ILE A CA 1
ATOM 686 C C . ILE A 1 91 ? -2.951 5.57 12.211 1 98.81 91 ILE A C 1
ATOM 688 O O . ILE A 1 91 ? -3.5 5.332 13.289 1 98.81 91 ILE A O 1
ATOM 692 N N . PHE A 1 92 ? -2.707 4.629 11.359 1 98.69 92 PHE A N 1
ATOM 693 C CA . PHE A 1 92 ? -2.939 3.209 11.586 1 98.69 92 PHE A CA 1
ATOM 694 C C . PHE A 1 92 ? -1.643 2.42 11.461 1 98.69 92 PHE A C 1
ATOM 696 O O . PHE A 1 92 ? -0.827 2.693 10.578 1 98.69 92 PHE A O 1
ATOM 703 N N . ILE A 1 93 ? -1.449 1.447 12.328 1 98.62 93 ILE A N 1
ATOM 704 C CA . ILE A 1 93 ? -0.281 0.574 12.32 1 98.62 93 ILE A CA 1
ATOM 705 C C . ILE A 1 93 ? -0.721 -0.875 12.117 1 98.62 93 ILE A C 1
ATOM 707 O O . ILE A 1 93 ? -1.614 -1.362 12.812 1 98.62 93 ILE A O 1
ATOM 711 N N . TYR A 1 94 ? -0.153 -1.556 11.133 1 98.19 94 TYR A N 1
ATOM 712 C CA . TYR A 1 94 ? -0.5 -2.934 10.805 1 98.19 94 TYR A CA 1
ATOM 713 C C . TYR A 1 94 ? 0.727 -3.836 10.867 1 98.19 94 TYR A C 1
ATOM 715 O O . TYR A 1 94 ? 1.835 -3.41 10.531 1 98.19 94 TYR A O 1
ATOM 723 N N . PRO A 1 95 ? 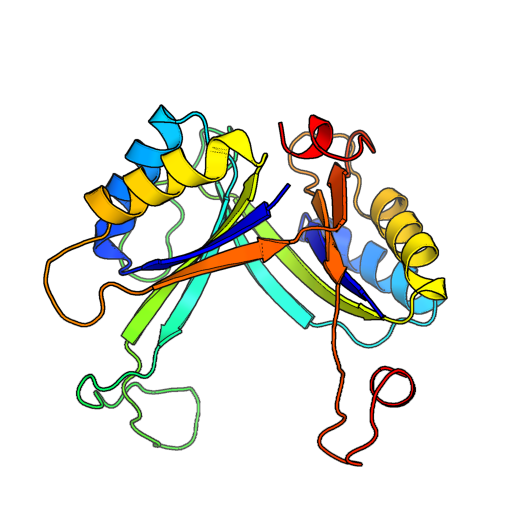0.495 -5.105 11.203 1 97.75 95 PRO A N 1
ATOM 724 C CA . PRO A 1 95 ? 1.604 -6.051 11.039 1 97.75 95 PRO A CA 1
ATOM 725 C C . PRO A 1 95 ? 1.888 -6.379 9.57 1 97.75 95 PRO A C 1
ATOM 727 O O . PRO A 1 95 ? 0.968 -6.391 8.75 1 97.75 95 PRO A O 1
ATOM 730 N N . VAL A 1 96 ? 3.088 -6.566 9.242 1 98.19 96 VAL A N 1
ATOM 731 C CA . VAL A 1 96 ? 3.543 -7.043 7.941 1 98.19 96 VAL A CA 1
ATOM 732 C C . VAL A 1 96 ? 4.277 -8.375 8.102 1 98.19 96 VAL A C 1
ATOM 734 O O . VAL A 1 96 ? 5.234 -8.469 8.875 1 98.19 96 VAL A O 1
ATOM 737 N N . GLU A 1 97 ? 3.822 -9.359 7.383 1 98 97 GLU A N 1
ATOM 738 C CA . GLU A 1 97 ? 4.406 -10.695 7.523 1 98 97 GLU A CA 1
ATOM 739 C C . GLU A 1 97 ? 5.715 -10.805 6.746 1 98 97 GLU A C 1
ATOM 741 O O . GLU A 1 97 ? 6.648 -11.484 7.184 1 98 97 GLU A O 1
ATOM 746 N N . GLN A 1 98 ? 5.742 -10.156 5.555 1 97.94 98 GLN A N 1
ATOM 747 C CA . GLN A 1 98 ? 6.926 -10.258 4.707 1 97.94 98 GLN A CA 1
ATOM 748 C C . GLN A 1 98 ? 7.047 -9.055 3.781 1 97.94 98 GLN A C 1
ATOM 750 O O . GLN A 1 98 ? 6.043 -8.438 3.424 1 97.94 98 GLN A O 1
ATOM 755 N N . ALA A 1 99 ? 8.242 -8.758 3.447 1 98.19 99 ALA A N 1
ATOM 756 C CA . ALA A 1 99 ? 8.586 -7.77 2.432 1 98.19 99 ALA A CA 1
ATOM 757 C C . ALA A 1 99 ? 9.625 -8.32 1.459 1 98.19 99 ALA A C 1
ATOM 759 O O . ALA A 1 99 ? 10.555 -9.023 1.867 1 98.19 99 ALA A O 1
ATOM 760 N N . ILE A 1 100 ? 9.414 -7.941 0.165 1 98.56 100 ILE A N 1
ATOM 761 C CA . ILE A 1 100 ? 10.328 -8.414 -0.872 1 98.56 100 ILE A CA 1
ATOM 762 C C . ILE A 1 100 ? 10.664 -7.273 -1.826 1 98.56 100 ILE A C 1
ATOM 764 O O . ILE A 1 100 ? 9.766 -6.629 -2.375 1 98.56 100 ILE A O 1
ATOM 768 N N . ARG A 1 101 ? 11.914 -7.035 -2 1 97.31 101 ARG A N 1
ATOM 769 C CA . ARG A 1 101 ? 12.359 -6.098 -3.027 1 97.31 101 ARG A CA 1
ATOM 770 C C . ARG A 1 101 ? 12.398 -6.762 -4.398 1 97.31 101 ARG A C 1
ATOM 772 O O . ARG A 1 101 ? 13.109 -7.75 -4.594 1 97.31 101 ARG A O 1
ATOM 779 N N . ILE A 1 102 ? 11.734 -6.211 -5.262 1 97.88 102 ILE A N 1
ATOM 780 C CA . ILE A 1 102 ? 11.531 -6.898 -6.535 1 97.88 102 ILE A CA 1
ATOM 781 C C . ILE A 1 102 ? 12.852 -6.996 -7.289 1 97.88 102 ILE A C 1
ATOM 783 O O . ILE A 1 102 ? 13.219 -8.062 -7.785 1 97.88 102 ILE A O 1
ATOM 787 N N . ARG A 1 103 ? 13.594 -5.887 -7.398 1 95.88 103 ARG A N 1
ATOM 788 C CA . ARG A 1 103 ? 14.812 -5.84 -8.195 1 95.88 103 ARG A CA 1
ATOM 789 C C . ARG A 1 103 ? 15.836 -6.844 -7.684 1 95.88 103 ARG A C 1
ATOM 791 O O . ARG A 1 103 ? 16.453 -7.57 -8.469 1 95.88 103 ARG A O 1
ATOM 798 N N . THR A 1 104 ? 16 -6.961 -6.383 1 96.19 104 THR A N 1
ATOM 799 C CA . THR A 1 104 ? 17.109 -7.719 -5.812 1 96.19 104 THR A CA 1
ATOM 800 C C . THR A 1 104 ? 16.609 -9.023 -5.195 1 96.19 104 THR A C 1
ATOM 802 O O . THR A 1 104 ? 17.406 -9.906 -4.879 1 96.19 104 THR A O 1
ATOM 805 N N . LYS A 1 105 ? 15.328 -9.117 -4.977 1 96.75 105 LYS A N 1
ATOM 806 C CA . LYS A 1 105 ? 14.672 -10.281 -4.387 1 96.75 105 LYS A CA 1
ATOM 807 C C . LYS A 1 105 ? 15.016 -10.414 -2.906 1 96.75 105 LYS A C 1
ATOM 809 O O . LYS A 1 105 ? 14.797 -11.469 -2.307 1 96.75 105 LYS A O 1
ATOM 814 N N . GLU A 1 106 ? 15.641 -9.406 -2.332 1 96.56 106 GLU A N 1
ATOM 815 C CA . GLU A 1 106 ? 15.922 -9.398 -0.9 1 96.56 106 GLU A CA 1
ATOM 816 C C . GLU A 1 106 ? 14.633 -9.453 -0.082 1 96.56 106 GLU A C 1
ATOM 818 O O . GLU A 1 106 ? 13.602 -8.922 -0.5 1 96.56 106 GLU A O 1
ATOM 823 N N . LEU A 1 107 ? 14.742 -10.031 1.133 1 96.44 107 LEU A N 1
ATOM 824 C CA . LEU A 1 107 ? 13.578 -10.289 1.973 1 96.44 107 LEU A CA 1
ATOM 825 C C . LEU A 1 107 ? 13.688 -9.531 3.291 1 96.44 107 LEU A C 1
ATOM 827 O O . LEU A 1 107 ? 14.789 -9.273 3.779 1 96.44 107 LEU A O 1
ATOM 831 N N . GLY A 1 108 ? 12.508 -9.195 3.842 1 94.94 108 GLY A N 1
ATOM 832 C CA . GLY A 1 108 ? 12.445 -8.703 5.207 1 94.94 108 GLY A CA 1
ATOM 833 C C . GLY A 1 108 ? 12.977 -7.293 5.355 1 94.94 108 GLY A C 1
ATOM 834 O O . GLY A 1 108 ? 12.703 -6.43 4.516 1 94.94 108 GLY A O 1
ATOM 835 N N . SER A 1 109 ? 13.75 -7.121 6.402 1 93.38 109 SER A N 1
ATOM 836 C CA . SER A 1 109 ? 14.219 -5.785 6.754 1 93.38 109 SER A CA 1
ATOM 837 C C . SER A 1 109 ? 15.156 -5.23 5.688 1 93.38 109 SER A C 1
ATOM 839 O O . SER A 1 109 ? 15.164 -4.023 5.426 1 93.38 109 SER A O 1
ATOM 841 N N . ILE A 1 110 ? 15.875 -6.051 5.07 1 94.19 110 ILE A N 1
ATOM 842 C CA . ILE A 1 110 ? 16.812 -5.625 4.039 1 94.19 110 ILE A CA 1
ATOM 843 C C . ILE A 1 110 ? 16.047 -5.066 2.842 1 94.19 110 ILE A C 1
ATOM 845 O O . ILE A 1 110 ? 16.5 -4.129 2.186 1 94.19 110 ILE A O 1
ATOM 849 N N . ALA A 1 111 ? 14.859 -5.562 2.6 1 94.44 111 ALA A N 1
ATOM 850 C CA . ALA A 1 111 ? 14.039 -5.168 1.458 1 94.44 111 ALA A CA 1
ATOM 851 C C . ALA A 1 111 ? 13.445 -3.779 1.661 1 94.44 111 ALA A C 1
ATOM 853 O O . ALA A 1 111 ? 13.055 -3.115 0.696 1 94.44 111 ALA A O 1
ATOM 854 N N . ILE A 1 112 ? 13.336 -3.354 2.926 1 92.31 112 ILE A N 1
ATOM 855 C CA . ILE A 1 112 ? 12.664 -2.08 3.166 1 92.31 112 ILE A CA 1
ATOM 856 C C . ILE A 1 112 ? 13.688 -1.022 3.562 1 92.31 112 ILE A C 1
ATOM 858 O O . ILE A 1 112 ? 13.336 0.122 3.852 1 92.31 112 ILE A O 1
ATOM 862 N N . ASP A 1 113 ? 14.945 -1.406 3.639 1 83.06 113 ASP A N 1
ATOM 863 C CA . ASP A 1 113 ? 16.047 -0.482 3.914 1 83.06 113 ASP A CA 1
ATOM 864 C C . ASP A 1 113 ? 16.391 0.345 2.676 1 83.06 113 ASP A C 1
ATOM 866 O O . ASP A 1 113 ? 16.312 -0.153 1.551 1 83.06 113 ASP A O 1
ATOM 870 N N . MET B 1 1 ? -5.117 -17.391 4.488 1 95.94 1 MET B N 1
ATOM 871 C CA . MET B 1 1 ? -5.457 -16.297 3.594 1 95.94 1 MET B CA 1
ATOM 872 C C . MET B 1 1 ? -4.516 -15.117 3.801 1 95.94 1 MET B C 1
ATOM 874 O O . MET B 1 1 ? -4.137 -14.812 4.934 1 95.94 1 MET B O 1
ATOM 878 N N . LYS B 1 2 ? -4.031 -14.594 2.805 1 97.81 2 LYS B N 1
ATOM 879 C CA . LYS B 1 2 ? -3.09 -13.477 2.852 1 97.81 2 LYS B CA 1
ATOM 880 C C . LYS B 1 2 ? -3.463 -12.398 1.837 1 97.81 2 LYS B C 1
ATOM 882 O O . LYS B 1 2 ? -4.051 -12.695 0.795 1 97.81 2 LYS B O 1
ATOM 887 N N . LYS B 1 3 ? -3.166 -11.195 2.289 1 98.38 3 LYS B N 1
ATOM 888 C CA . LYS B 1 3 ? -3.18 -10.102 1.329 1 98.38 3 LYS B CA 1
ATOM 889 C C . LYS B 1 3 ? -1.79 -9.859 0.744 1 98.38 3 LYS B C 1
ATOM 891 O O . LYS B 1 3 ? -0.805 -9.789 1.481 1 98.38 3 LYS B O 1
ATOM 896 N N . ILE B 1 4 ? -1.751 -9.852 -0.577 1 98.69 4 ILE B N 1
ATOM 897 C CA . ILE B 1 4 ? -0.54 -9.438 -1.277 1 98.69 4 ILE B CA 1
ATOM 898 C C . ILE B 1 4 ? -0.714 -8.023 -1.819 1 98.69 4 ILE B C 1
ATOM 900 O O . ILE B 1 4 ? -1.69 -7.73 -2.514 1 98.69 4 ILE B O 1
ATOM 904 N N . GLU B 1 5 ? 0.186 -7.168 -1.445 1 98.69 5 GLU B N 1
ATOM 905 C CA . GLU B 1 5 ? 0.307 -5.812 -1.979 1 98.69 5 GLU B CA 1
ATOM 906 C C . GLU B 1 5 ? 1.604 -5.645 -2.766 1 98.69 5 GLU B C 1
ATOM 908 O O . GLU B 1 5 ? 2.695 -5.816 -2.219 1 98.69 5 GLU B O 1
ATOM 913 N N . ALA B 1 6 ? 1.475 -5.297 -4.035 1 98.62 6 ALA B N 1
ATOM 914 C CA . ALA B 1 6 ? 2.654 -5.094 -4.871 1 98.62 6 ALA B CA 1
ATOM 915 C C . ALA B 1 6 ? 2.68 -3.686 -5.453 1 98.62 6 ALA B C 1
ATOM 917 O O . ALA B 1 6 ? 1.687 -3.223 -6.02 1 98.62 6 ALA B O 1
ATOM 918 N N . ILE B 1 7 ? 3.762 -2.996 -5.262 1 97.81 7 ILE B N 1
ATOM 919 C CA . ILE B 1 7 ? 4.043 -1.726 -5.922 1 97.81 7 ILE B CA 1
ATOM 920 C C . ILE B 1 7 ? 4.969 -1.959 -7.117 1 97.81 7 ILE B C 1
ATOM 922 O O . ILE B 1 7 ? 6.078 -2.469 -6.957 1 97.81 7 ILE B O 1
ATOM 926 N N . ILE B 1 8 ? 4.477 -1.575 -8.32 1 98.12 8 ILE B N 1
ATOM 927 C CA . ILE B 1 8 ? 5.27 -1.887 -9.508 1 98.12 8 ILE B CA 1
ATOM 928 C C . ILE B 1 8 ? 5.266 -0.692 -10.453 1 98.12 8 ILE B C 1
ATOM 930 O O . ILE B 1 8 ? 4.469 0.235 -10.297 1 98.12 8 ILE B O 1
ATOM 934 N N . ARG B 1 9 ? 6.188 -0.801 -11.414 1 96.5 9 ARG B N 1
ATOM 935 C CA . ARG B 1 9 ? 6.141 0.126 -12.539 1 96.5 9 ARG B CA 1
ATOM 936 C C . ARG B 1 9 ? 4.914 -0.129 -13.406 1 96.5 9 ARG B C 1
ATOM 938 O O . ARG B 1 9 ? 4.578 -1.279 -13.688 1 96.5 9 ARG B O 1
ATOM 945 N N . PRO B 1 10 ? 4.305 0.915 -13.844 1 97.06 10 PRO B N 1
ATOM 946 C CA . PRO B 1 10 ? 3.141 0.717 -14.711 1 97.06 10 PRO B CA 1
ATOM 947 C C . PRO B 1 10 ? 3.48 -0.04 -15.992 1 97.06 10 PRO B C 1
ATOM 949 O O . PRO B 1 10 ? 2.67 -0.831 -16.484 1 97.06 10 PRO B O 1
ATOM 952 N N . GLU B 1 11 ? 4.633 0.076 -16.5 1 97.31 11 GLU B N 1
ATOM 953 C CA . GLU B 1 11 ? 5.02 -0.452 -17.812 1 97.31 11 GLU B CA 1
ATOM 954 C C . GLU B 1 11 ? 5.043 -1.978 -17.812 1 97.31 11 GLU B C 1
ATOM 956 O O . GLU B 1 11 ? 4.891 -2.611 -18.859 1 97.31 11 GLU B O 1
ATOM 961 N N . VAL B 1 12 ? 5.195 -2.574 -16.688 1 98.38 12 VAL B N 1
ATOM 962 C CA . VAL B 1 12 ? 5.359 -4.023 -16.625 1 98.38 12 VAL B CA 1
ATOM 963 C C . VAL B 1 12 ? 4.016 -4.688 -16.344 1 98.38 12 VAL B C 1
ATOM 965 O O . VAL B 1 12 ? 3.912 -5.918 -16.328 1 98.38 12 VAL B O 1
ATOM 968 N N . PHE B 1 13 ? 2.973 -3.9 -16.156 1 98.12 13 PHE B N 1
ATOM 969 C CA . PHE B 1 13 ? 1.691 -4.418 -15.695 1 98.12 13 PHE B CA 1
ATOM 970 C C . PHE B 1 13 ? 1.121 -5.426 -16.688 1 98.12 13 PHE B C 1
ATOM 972 O O . PHE B 1 13 ? 0.61 -6.473 -16.297 1 98.12 13 PHE B O 1
ATOM 979 N N . PRO B 1 14 ? 1.183 -5.203 -17.969 1 98.12 14 PRO B N 1
ATOM 980 C CA . PRO B 1 14 ? 0.62 -6.199 -18.891 1 98.12 14 PRO B CA 1
ATOM 981 C C . PRO B 1 14 ? 1.241 -7.582 -18.703 1 98.12 14 PRO B C 1
ATOM 983 O O . PRO B 1 14 ? 0.525 -8.586 -18.672 1 98.12 14 PRO B O 1
ATOM 986 N N . GLN B 1 15 ? 2.529 -7.637 -18.531 1 98.38 15 GLN B N 1
ATOM 987 C CA . GLN B 1 15 ? 3.215 -8.906 -18.328 1 98.38 15 GLN B CA 1
ATOM 988 C C . GLN B 1 15 ? 2.846 -9.523 -16.984 1 98.38 15 GLN B C 1
ATOM 990 O O . GLN B 1 15 ? 2.641 -10.734 -16.891 1 98.38 15 GLN B O 1
ATOM 995 N N . VAL B 1 16 ? 2.76 -8.727 -15.992 1 98.56 16 VAL B N 1
ATOM 996 C CA . VAL B 1 16 ? 2.379 -9.195 -14.664 1 98.56 16 VAL B CA 1
ATOM 997 C C . VAL B 1 16 ? 0.967 -9.781 -14.703 1 98.56 16 VAL B C 1
ATOM 999 O O . VAL B 1 16 ? 0.727 -10.875 -14.188 1 98.56 16 VAL B O 1
ATOM 1002 N N . ARG B 1 17 ? 0.114 -9.023 -15.328 1 97.88 17 ARG B N 1
ATOM 1003 C CA . ARG B 1 17 ? -1.273 -9.461 -15.43 1 97.88 17 ARG B CA 1
ATOM 1004 C C . ARG B 1 17 ? -1.367 -10.812 -16.125 1 97.88 17 ARG B C 1
ATOM 1006 O O . ARG B 1 17 ? -2.098 -11.703 -15.68 1 97.88 17 ARG B O 1
ATOM 1013 N N . GLU B 1 18 ? -0.68 -10.953 -17.172 1 97.62 18 GLU B N 1
ATOM 1014 C CA . GLU B 1 18 ? -0.662 -12.219 -17.906 1 97.62 18 GLU B CA 1
ATOM 1015 C C . GLU B 1 18 ? -0.126 -13.352 -17.016 1 97.62 18 GLU B C 1
ATOM 1017 O O . GLU B 1 18 ? -0.701 -14.438 -16.984 1 97.62 18 GLU B O 1
ATOM 1022 N N . GLY B 1 19 ? 0.962 -13.117 -16.344 1 98.06 19 GLY B N 1
ATOM 1023 C CA . GLY B 1 19 ? 1.532 -14.117 -15.453 1 98.06 19 GLY B CA 1
ATOM 1024 C C . GLY B 1 19 ? 0.587 -14.531 -14.344 1 98.06 19 GLY B C 1
ATOM 1025 O O . GLY B 1 19 ? 0.494 -15.711 -14.008 1 98.06 19 GLY B O 1
ATOM 1026 N N . LEU B 1 20 ? -0.137 -13.562 -13.805 1 97.88 20 LEU B N 1
ATOM 1027 C CA . LEU B 1 20 ? -1.087 -13.852 -12.742 1 97.88 20 LEU B CA 1
ATOM 1028 C C . LEU B 1 20 ? -2.262 -14.672 -13.266 1 97.88 20 LEU B C 1
ATOM 1030 O O . LEU B 1 20 ? -2.76 -15.562 -12.57 1 97.88 20 LEU B O 1
ATOM 1034 N N . ALA B 1 21 ? -2.656 -14.359 -14.453 1 96.44 21 ALA B N 1
ATOM 1035 C CA . ALA B 1 21 ? -3.752 -15.109 -15.07 1 96.44 21 ALA B CA 1
ATOM 1036 C C . ALA B 1 21 ? -3.385 -16.578 -15.242 1 96.44 21 ALA B C 1
ATOM 1038 O O . ALA B 1 21 ? -4.223 -17.469 -15.039 1 96.44 21 ALA B O 1
ATOM 1039 N N . LEU B 1 22 ? -2.201 -16.812 -15.625 1 95.94 22 LEU B N 1
ATOM 1040 C CA . LEU B 1 22 ? -1.727 -18.188 -15.82 1 95.94 22 LEU B CA 1
ATOM 1041 C C . LEU B 1 22 ? -1.725 -18.953 -14.5 1 95.94 22 LEU B C 1
ATOM 1043 O O . LEU B 1 22 ? -1.876 -20.172 -14.492 1 95.94 22 LEU B O 1
ATOM 1047 N N . GLU B 1 23 ? -1.598 -18.188 -13.398 1 94.25 23 GLU B N 1
ATOM 1048 C CA . GLU B 1 23 ? -1.65 -18.812 -12.078 1 94.25 23 GLU B CA 1
ATOM 1049 C C . GLU B 1 23 ? -3.088 -18.922 -11.578 1 94.25 23 GLU B C 1
ATOM 1051 O O . GLU B 1 23 ? -3.326 -19.359 -10.445 1 94.25 23 GLU B O 1
ATOM 1056 N N . GLY B 1 24 ? -4.023 -18.406 -12.367 1 93.06 24 GLY B N 1
ATOM 1057 C CA . GLY B 1 24 ? -5.43 -18.531 -12.008 1 93.06 24 GLY B CA 1
ATOM 1058 C C . GLY B 1 24 ? -5.934 -17.344 -11.195 1 93.06 24 GLY B C 1
ATOM 1059 O O . GLY B 1 24 ? -6.922 -17.469 -10.461 1 93.06 24 GLY B O 1
ATOM 1060 N N . ILE B 1 25 ? -5.145 -16.312 -11.156 1 91.94 25 ILE B N 1
ATOM 1061 C CA . ILE B 1 25 ? -5.547 -15.109 -10.43 1 91.94 25 ILE B CA 1
ATOM 1062 C C . ILE B 1 25 ? -6.227 -14.141 -11.391 1 91.94 25 ILE B C 1
ATOM 1064 O O . ILE B 1 25 ? -5.566 -13.523 -12.234 1 91.94 25 ILE B O 1
ATOM 1068 N N . ASP B 1 26 ? -7.52 -13.945 -11.211 1 85.25 26 ASP B N 1
ATOM 1069 C CA . ASP B 1 26 ? -8.273 -13.078 -12.109 1 85.25 26 ASP B CA 1
ATOM 1070 C C . AS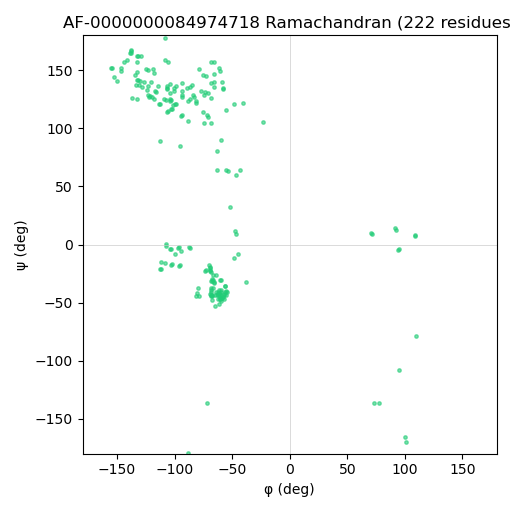P B 1 26 ? -8.758 -11.828 -11.391 1 85.25 26 ASP B C 1
ATOM 1072 O O . ASP B 1 26 ? -9.141 -10.844 -12.031 1 85.25 26 ASP B O 1
ATOM 1076 N N . GLY B 1 27 ? -8.805 -11.969 -10.086 1 89.31 27 GLY B N 1
ATOM 1077 C CA . GLY B 1 27 ? -9.32 -10.836 -9.336 1 89.31 27 GLY B CA 1
ATOM 1078 C C . GLY B 1 27 ? -8.242 -10.07 -8.602 1 89.31 27 GLY B C 1
ATOM 1079 O O . GLY B 1 27 ? -7.543 -10.625 -7.75 1 89.31 27 GLY B O 1
ATOM 1080 N N . LEU B 1 28 ? -7.996 -8.789 -8.992 1 93.88 28 LEU B N 1
ATOM 1081 C CA . LEU B 1 28 ? -7.098 -7.914 -8.242 1 93.88 28 LEU B CA 1
ATOM 1082 C C . LEU B 1 28 ? -7.559 -6.465 -8.312 1 93.88 28 LEU B C 1
ATOM 1084 O O . LEU B 1 28 ? -8.312 -6.09 -9.219 1 93.88 28 LEU B O 1
ATOM 1088 N N . SER B 1 29 ? -7.289 -5.75 -7.309 1 96.62 29 SER B N 1
ATOM 1089 C CA . SER B 1 29 ? -7.52 -4.309 -7.27 1 96.62 29 SER B CA 1
ATOM 1090 C C . SER B 1 29 ? -6.27 -3.539 -7.676 1 96.62 29 SER B C 1
ATOM 1092 O O . SER B 1 29 ? -5.152 -3.916 -7.312 1 96.62 29 SER B O 1
ATOM 1094 N N . ILE B 1 30 ? -6.5 -2.475 -8.477 1 96.94 30 ILE B N 1
ATOM 1095 C CA . ILE B 1 30 ? -5.387 -1.662 -8.961 1 96.94 30 ILE B CA 1
ATOM 1096 C C . ILE B 1 30 ? -5.609 -0.201 -8.57 1 96.94 30 ILE B C 1
ATOM 1098 O O . ILE B 1 30 ? -6.715 0.326 -8.719 1 96.94 30 ILE B O 1
ATOM 1102 N N . SER B 1 31 ? -4.586 0.42 -8.039 1 95.56 31 SER B N 1
ATOM 1103 C CA . SER B 1 31 ? -4.594 1.853 -7.766 1 95.56 31 SER B CA 1
ATOM 1104 C C . SER B 1 31 ? -3.354 2.533 -8.328 1 95.56 31 SER B C 1
ATOM 1106 O O . SER B 1 31 ? -2.254 1.977 -8.273 1 95.56 31 SER B O 1
ATOM 1108 N N . GLU B 1 32 ? -3.607 3.711 -8.852 1 93.62 32 GLU B N 1
ATOM 1109 C CA . GLU B 1 32 ? -2.469 4.559 -9.195 1 93.62 32 GLU B CA 1
ATOM 1110 C C . GLU B 1 32 ? -1.967 5.332 -7.98 1 93.62 32 GLU B C 1
ATOM 1112 O O . GLU B 1 32 ? -2.75 5.98 -7.285 1 93.62 32 GLU B O 1
ATOM 1117 N N . ILE B 1 33 ? -0.647 5.176 -7.754 1 93.69 33 ILE B N 1
ATOM 1118 C CA . ILE B 1 33 ? -0.076 5.859 -6.602 1 93.69 33 ILE B CA 1
ATOM 1119 C C . ILE B 1 33 ? 1.199 6.59 -7.012 1 93.69 33 ILE B C 1
ATOM 1121 O O . ILE B 1 33 ? 1.724 6.367 -8.109 1 93.69 33 ILE B O 1
ATOM 1125 N N . ALA B 1 34 ? 1.524 7.488 -6.137 1 88.81 34 ALA B N 1
ATOM 1126 C CA . ALA B 1 34 ? 2.801 8.172 -6.324 1 88.81 34 ALA B CA 1
ATOM 1127 C C . ALA B 1 34 ? 3.85 7.656 -5.344 1 88.81 34 ALA B C 1
ATOM 1129 O O . ALA B 1 34 ? 3.549 7.43 -4.168 1 88.81 34 ALA B O 1
ATOM 1130 N N . GLY B 1 35 ? 4.988 7.332 -5.844 1 79.62 35 GLY B N 1
ATOM 1131 C CA . GLY B 1 35 ? 6.133 6.938 -5.035 1 79.62 35 GLY B CA 1
ATOM 1132 C C . GLY B 1 35 ? 7.156 8.039 -4.867 1 79.62 35 GLY B C 1
ATOM 1133 O O . GLY B 1 35 ? 7.457 8.766 -5.82 1 79.62 35 GLY B O 1
ATOM 1134 N N . ALA B 1 36 ? 7.371 8.414 -3.553 1 68.56 36 ALA B N 1
ATOM 1135 C CA . ALA B 1 36 ? 8.516 9.281 -3.307 1 68.56 36 ALA B CA 1
ATOM 1136 C C . ALA B 1 36 ? 9.75 8.477 -2.9 1 68.56 36 ALA B C 1
ATOM 1138 O O . ALA B 1 36 ? 9.695 7.695 -1.944 1 68.56 36 ALA B O 1
ATOM 1139 N N . GLY B 1 37 ? 10.477 7.988 -3.846 1 58.06 37 GLY B N 1
ATOM 1140 C CA . GLY B 1 37 ? 11.758 7.379 -3.533 1 58.06 37 GLY B CA 1
ATOM 1141 C C . GLY B 1 37 ? 12.906 8.375 -3.525 1 58.06 37 GLY B C 1
ATOM 1142 O O . GLY B 1 37 ? 12.68 9.586 -3.521 1 58.06 37 GLY B O 1
ATOM 1143 N N . ARG B 1 38 ? 14.25 7.891 -3.232 1 51.25 38 ARG B N 1
ATOM 1144 C CA . ARG B 1 38 ? 15.461 8.695 -3.287 1 51.25 38 ARG B CA 1
ATOM 1145 C C . ARG B 1 38 ? 15.531 9.492 -4.59 1 51.25 38 ARG B C 1
ATOM 1147 O O . ARG B 1 38 ? 16.453 10.281 -4.789 1 51.25 38 ARG B O 1
ATOM 1154 N N . GLN B 1 39 ? 14.711 9.117 -5.332 1 41.28 39 GLN B N 1
ATOM 1155 C CA . GLN B 1 39 ? 14.945 9.727 -6.633 1 41.28 39 GLN B CA 1
ATOM 1156 C C . GLN B 1 39 ? 14.508 11.188 -6.641 1 41.28 39 GLN B C 1
ATOM 1158 O O . GLN B 1 39 ? 13.484 11.539 -6.051 1 41.28 39 GLN B O 1
ATOM 1163 N N . GLU B 1 40 ? 15.453 12.047 -6.777 1 37.75 40 GLU B N 1
ATOM 1164 C CA . GLU B 1 40 ? 15.453 13.508 -6.805 1 37.75 40 GLU B CA 1
ATOM 1165 C C . GLU B 1 40 ? 14.234 14.047 -7.539 1 37.75 40 GLU B C 1
ATOM 1167 O O . GLU B 1 40 ? 13.961 15.25 -7.504 1 37.75 40 GLU B O 1
ATOM 1172 N N . GLY B 1 41 ? 13.703 13.5 -8.445 1 35.84 41 GLY B N 1
ATOM 1173 C CA . GLY B 1 41 ? 13.219 14.383 -9.492 1 35.84 41 GLY B CA 1
ATOM 1174 C C . GLY B 1 41 ? 12.008 15.195 -9.078 1 35.84 41 GLY B C 1
ATOM 1175 O O . GLY B 1 41 ? 11.633 15.195 -7.906 1 35.84 41 GLY B O 1
ATOM 1176 N N . LYS B 1 42 ? 10.859 15.25 -10.219 1 41.81 42 LYS B N 1
ATOM 1177 C CA . LYS B 1 42 ? 9.984 16.297 -10.734 1 41.81 42 LYS B CA 1
ATOM 1178 C C . LYS B 1 42 ? 8.805 16.531 -9.805 1 41.81 42 LYS B C 1
ATOM 1180 O O . LYS B 1 42 ? 8.406 15.641 -9.055 1 41.81 42 LYS B O 1
ATOM 1185 N N . ILE B 1 43 ? 8.289 17.719 -9.789 1 38.81 43 ILE B N 1
ATOM 1186 C CA . ILE B 1 43 ? 7.164 18.438 -9.203 1 38.81 43 ILE B CA 1
ATOM 1187 C C . ILE B 1 43 ? 5.859 17.734 -9.562 1 38.81 43 ILE B C 1
ATOM 1189 O O . ILE B 1 43 ? 5.504 17.641 -10.742 1 38.81 43 ILE B O 1
ATOM 1193 N N . GLY B 1 44 ? 5.512 16.5 -9.18 1 40.94 44 GLY B N 1
ATOM 1194 C CA . GLY B 1 44 ? 4.262 16.016 -9.75 1 40.94 44 GLY B CA 1
ATOM 1195 C C . GLY B 1 44 ? 3.047 16.766 -9.234 1 40.94 44 GLY B C 1
ATOM 1196 O O . GLY B 1 44 ? 3.105 17.406 -8.18 1 40.94 44 GLY B O 1
ATOM 1197 N N . LEU B 1 45 ? 2.291 17.266 -10.219 1 41.72 45 LEU B N 1
ATOM 1198 C CA . LEU B 1 45 ? 0.989 17.906 -10.102 1 41.72 45 LEU B CA 1
ATOM 1199 C C . LEU B 1 45 ? 0.01 17.016 -9.336 1 41.72 45 LEU B C 1
ATOM 1201 O O . LEU B 1 45 ? -0.23 15.875 -9.727 1 41.72 45 LEU B O 1
ATOM 1205 N N . PHE B 1 46 ? 0.17 16.672 -8.109 1 42.72 46 PHE B N 1
ATOM 1206 C CA . PHE B 1 46 ? -1.066 16.094 -7.602 1 42.72 46 PHE B CA 1
ATOM 1207 C C . PHE B 1 46 ? -2.236 17.047 -7.789 1 42.72 46 PHE B C 1
ATOM 1209 O O . PHE B 1 46 ? -2.213 18.172 -7.281 1 42.72 46 PHE B O 1
ATOM 1216 N N . ARG B 1 47 ? -3.049 16.609 -8.531 1 40.75 47 ARG B N 1
ATOM 1217 C CA . ARG B 1 47 ? -4.27 17.328 -8.891 1 40.75 47 ARG B CA 1
ATOM 1218 C C . ARG B 1 47 ? -4.637 18.359 -7.836 1 40.75 47 ARG B C 1
ATOM 1220 O O . ARG B 1 47 ? -4.758 18.031 -6.652 1 40.75 47 ARG B O 1
ATOM 1227 N N . GLY B 1 48 ? -4.496 19.609 -7.949 1 40.06 48 GLY B N 1
ATOM 1228 C CA . GLY B 1 48 ? -4.707 20.969 -7.488 1 40.06 48 GLY B CA 1
ATOM 1229 C C . GLY B 1 48 ? -3.443 21.625 -6.977 1 40.06 48 GLY B C 1
ATOM 1230 O O . GLY B 1 48 ? -3.162 22.781 -7.305 1 40.06 48 GLY B O 1
ATOM 1231 N N . ASN B 1 49 ? -2.988 21.297 -5.676 1 46.66 49 ASN B N 1
ATOM 1232 C CA . ASN B 1 49 ? -1.911 22.125 -5.16 1 46.66 49 ASN B CA 1
ATOM 1233 C C . ASN B 1 49 ? -0.54 21.578 -5.543 1 46.66 49 ASN B C 1
ATOM 1235 O O . ASN B 1 49 ? -0.316 20.375 -5.488 1 46.66 49 ASN B O 1
ATOM 1239 N N . SER B 1 50 ? 0.129 22.219 -6.484 1 44.25 50 SER B N 1
ATOM 1240 C CA . SER B 1 50 ? 1.436 22.016 -7.105 1 44.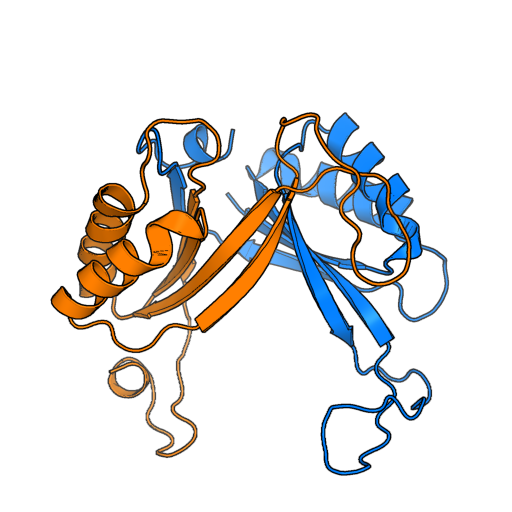25 50 SER B CA 1
ATOM 1241 C C . SER B 1 50 ? 2.494 21.672 -6.066 1 44.25 50 SER B C 1
ATOM 1243 O O . SER B 1 50 ? 2.766 22.453 -5.156 1 44.25 50 SER B O 1
ATOM 1245 N N . PHE B 1 51 ? 2.35 20.609 -5.445 1 49 51 PHE B N 1
ATOM 1246 C CA . PHE B 1 51 ? 3.553 20.391 -4.652 1 49 51 PHE B CA 1
ATOM 1247 C C . PHE B 1 51 ? 4.715 19.953 -5.543 1 49 51 PHE B C 1
ATOM 1249 O O . PHE B 1 51 ? 4.516 19.234 -6.523 1 49 51 PHE B O 1
ATOM 1256 N N . SER B 1 52 ? 5.586 20.859 -5.773 1 49.69 52 SER B N 1
ATOM 1257 C CA . SER B 1 52 ? 6.75 20.734 -6.641 1 49.69 52 SER B CA 1
ATOM 1258 C C . SER B 1 52 ? 7.508 19.438 -6.367 1 49.69 52 SER B C 1
ATOM 1260 O O . SER B 1 52 ? 8.703 19.469 -6.074 1 49.69 52 SER B O 1
ATOM 1262 N N . MET B 1 53 ? 7.027 18.438 -5.605 1 57.09 53 MET B N 1
ATOM 1263 C CA . MET B 1 53 ? 7.934 17.312 -5.445 1 57.09 53 MET B CA 1
ATOM 1264 C C . MET B 1 53 ? 7.648 16.234 -6.492 1 57.09 53 MET B C 1
ATOM 1266 O O . MET B 1 53 ? 6.5 16.047 -6.895 1 57.09 53 MET B O 1
ATOM 1270 N N . GLU B 1 54 ? 8.859 15.773 -7.156 1 62.66 54 GLU B N 1
ATOM 1271 C CA . GLU B 1 54 ? 8.789 14.789 -8.234 1 62.66 54 GLU B CA 1
ATOM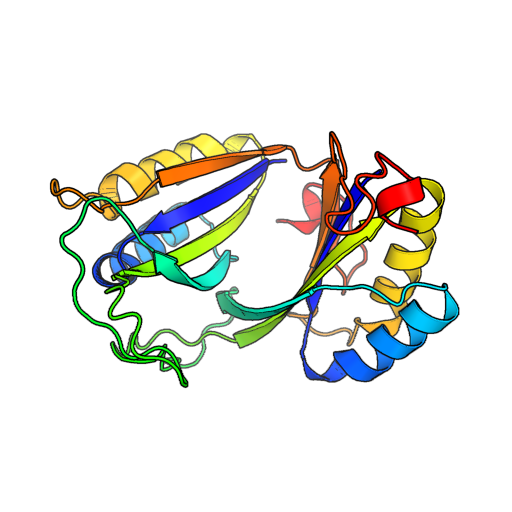 1272 C C . GLU B 1 54 ? 8.414 13.414 -7.695 1 62.66 54 GLU B C 1
ATOM 1274 O O . GLU B 1 54 ? 9.039 12.922 -6.754 1 62.66 54 GLU B O 1
ATOM 1279 N N . PHE B 1 55 ? 7.324 12.977 -7.961 1 78.06 55 PHE B N 1
ATOM 1280 C CA . PHE B 1 55 ? 6.879 11.625 -7.645 1 78.06 55 PHE B CA 1
ATOM 1281 C C . PHE B 1 55 ? 6.871 10.75 -8.891 1 78.06 55 PHE B C 1
ATOM 1283 O O . PHE B 1 55 ? 6.715 11.25 -10.008 1 78.06 55 PHE B O 1
ATOM 1290 N N . SER B 1 56 ? 7.34 9.516 -8.688 1 84.44 56 SER B N 1
ATOM 1291 C CA . SER B 1 56 ? 7.203 8.531 -9.758 1 84.44 56 SER B CA 1
ATOM 1292 C C . SER B 1 56 ? 5.855 7.82 -9.68 1 84.44 56 SER B C 1
ATOM 1294 O O . SER B 1 56 ? 5.379 7.496 -8.594 1 84.44 56 SER B O 1
ATOM 1296 N N . GLN B 1 57 ? 5.312 7.719 -10.812 1 91.31 57 GLN B N 1
ATOM 1297 C CA . GLN B 1 57 ? 4.047 6.996 -10.883 1 91.31 57 GLN B CA 1
ATOM 1298 C C . GLN B 1 57 ? 4.262 5.492 -10.727 1 91.31 57 GLN B C 1
ATOM 1300 O O . GLN B 1 57 ? 5.156 4.922 -11.352 1 91.31 57 GLN B O 1
ATOM 1305 N N . LYS B 1 58 ? 3.477 4.918 -9.859 1 95.12 58 LYS B N 1
ATOM 1306 C CA . LYS B 1 58 ? 3.482 3.475 -9.641 1 95.12 58 LYS B CA 1
ATOM 1307 C C . LYS B 1 58 ? 2.064 2.914 -9.625 1 95.12 58 LYS B C 1
ATOM 1309 O O . LYS B 1 58 ? 1.094 3.666 -9.516 1 95.12 58 LYS B O 1
ATOM 1314 N N . LEU B 1 59 ? 2.012 1.606 -9.805 1 97.31 59 LEU B N 1
ATOM 1315 C CA . LEU B 1 59 ? 0.768 0.878 -9.578 1 97.31 59 LEU B CA 1
ATOM 1316 C C . LEU B 1 59 ? 0.84 0.066 -8.289 1 97.31 59 LEU B C 1
ATOM 1318 O O . LEU B 1 59 ? 1.858 -0.57 -8.008 1 97.31 59 LEU B O 1
ATOM 1322 N N . LYS B 1 60 ? -0.197 0.174 -7.547 1 98.06 60 LYS B N 1
ATOM 1323 C CA . LYS B 1 60 ? -0.403 -0.706 -6.398 1 98.06 60 LYS B CA 1
ATOM 1324 C C . LYS B 1 60 ? -1.424 -1.794 -6.715 1 98.06 60 LYS B C 1
ATOM 1326 O O . LYS B 1 60 ? -2.588 -1.499 -6.992 1 98.06 60 LYS B O 1
ATOM 1331 N N . LEU B 1 61 ? -0.967 -3.02 -6.695 1 98.5 61 LEU B N 1
ATOM 1332 C CA . LEU B 1 61 ? -1.824 -4.188 -6.867 1 98.5 61 LEU B CA 1
ATOM 1333 C C . LEU B 1 61 ? -2.148 -4.828 -5.523 1 98.5 61 LEU B C 1
ATOM 1335 O O . LEU B 1 61 ? -1.262 -5.004 -4.684 1 98.5 61 LEU B O 1
ATOM 1339 N N . GLU B 1 62 ? -3.424 -5.137 -5.379 1 98.44 62 GLU B N 1
ATOM 1340 C CA . GLU B 1 62 ? -3.844 -5.809 -4.152 1 98.44 62 GLU B CA 1
ATOM 1341 C C . GLU B 1 62 ? -4.707 -7.027 -4.461 1 98.44 62 GLU B C 1
ATOM 1343 O O . GLU B 1 62 ? -5.594 -6.969 -5.316 1 98.44 62 GLU B O 1
ATOM 1348 N N . MET B 1 63 ? -4.41 -8.062 -3.736 1 97.62 63 MET B N 1
ATOM 1349 C CA . MET B 1 63 ? -5.203 -9.281 -3.859 1 97.62 63 MET B CA 1
ATOM 1350 C C . MET B 1 63 ? -5.184 -10.078 -2.559 1 97.62 63 MET B C 1
ATOM 1352 O O . MET B 1 63 ? -4.188 -10.062 -1.829 1 97.62 63 MET B O 1
ATOM 1356 N N . VAL B 1 64 ? -6.309 -10.711 -2.229 1 97.69 64 VAL B N 1
ATOM 1357 C CA . VAL B 1 64 ? -6.402 -11.641 -1.111 1 97.69 64 VAL B CA 1
ATOM 1358 C C . VAL B 1 64 ? -6.551 -13.07 -1.64 1 97.69 64 VAL B C 1
ATOM 1360 O O . VAL B 1 64 ? -7.441 -13.352 -2.447 1 97.69 64 VAL B O 1
ATOM 1363 N N . VAL B 1 65 ? -5.629 -13.906 -1.17 1 97.19 65 VAL B N 1
ATOM 1364 C CA . VAL B 1 65 ? -5.555 -15.25 -1.741 1 97.19 65 VAL B CA 1
ATOM 1365 C C . VAL B 1 65 ? -5.344 -16.266 -0.628 1 97.19 65 VAL B C 1
ATOM 1367 O O . VAL B 1 65 ? -5.039 -15.906 0.51 1 97.19 65 VAL B O 1
ATOM 1370 N N . ASP B 1 66 ? -5.543 -17.469 -1.061 1 95.38 66 ASP B N 1
ATOM 1371 C CA . ASP B 1 66 ? -5.203 -18.562 -0.16 1 95.38 66 ASP B CA 1
ATOM 1372 C C . ASP B 1 66 ? -3.695 -18.656 0.053 1 95.38 66 ASP B C 1
ATOM 1374 O O . ASP B 1 66 ? -2.916 -18.281 -0.824 1 95.38 66 ASP B O 1
ATOM 1378 N N . ASN B 1 67 ? -3.365 -19.281 1.19 1 96.56 67 ASN B N 1
ATOM 1379 C CA . ASN B 1 67 ? -1.955 -19.438 1.538 1 96.56 67 ASN B CA 1
ATOM 1380 C C . ASN B 1 67 ? -1.178 -20.156 0.44 1 96.56 67 ASN B C 1
ATOM 1382 O O . ASN B 1 67 ? -0.035 -19.797 0.146 1 96.56 67 ASN B O 1
ATOM 1386 N N . ALA B 1 68 ? -1.758 -21.094 -0.229 1 95.62 68 ALA B N 1
ATOM 1387 C CA . ALA B 1 68 ? -1.084 -21.938 -1.217 1 95.62 68 ALA B CA 1
ATOM 1388 C C . ALA B 1 68 ? -0.726 -21.125 -2.463 1 95.62 68 ALA B C 1
ATOM 1390 O O . ALA B 1 68 ? 0.153 -21.531 -3.232 1 95.62 68 ALA B O 1
ATOM 1391 N N . LYS B 1 69 ? -1.31 -20 -2.662 1 96.25 69 LYS B N 1
ATOM 1392 C CA . LYS B 1 69 ? -1.104 -19.234 -3.887 1 96.25 69 LYS B CA 1
ATOM 1393 C C . LYS B 1 69 ? -0.091 -18.109 -3.67 1 96.25 69 LYS B C 1
ATOM 1395 O O . LYS B 1 69 ? 0.339 -17.469 -4.629 1 96.25 69 LYS B O 1
ATOM 1400 N N . VAL B 1 70 ? 0.279 -17.906 -2.473 1 98 70 VAL B N 1
ATOM 1401 C CA . VAL B 1 70 ? 1.125 -16.766 -2.139 1 98 70 VAL B CA 1
ATOM 1402 C C . VAL B 1 70 ? 2.457 -16.875 -2.879 1 98 70 VAL B C 1
ATOM 1404 O O . VAL B 1 70 ? 2.844 -15.969 -3.611 1 98 70 VAL B O 1
ATOM 1407 N N . GLN B 1 71 ? 3.08 -18.016 -2.762 1 98.19 71 GLN B N 1
ATOM 1408 C CA . GLN B 1 71 ? 4.414 -18.141 -3.338 1 98.19 71 GLN B CA 1
ATOM 1409 C C . GLN B 1 71 ? 4.363 -18.109 -4.863 1 98.19 71 GLN B C 1
ATOM 1411 O O . GLN B 1 71 ? 5.176 -17.438 -5.504 1 98.19 71 GLN B O 1
ATOM 1416 N N . PRO B 1 72 ? 3.428 -18.797 -5.508 1 98.12 72 PRO B N 1
ATOM 1417 C CA . PRO B 1 72 ? 3.316 -18.688 -6.961 1 98.12 72 PRO B CA 1
ATOM 1418 C C . PRO B 1 72 ? 3.143 -17.25 -7.441 1 98.12 72 PRO B C 1
ATOM 1420 O O . PRO B 1 72 ? 3.727 -16.859 -8.453 1 98.12 72 PRO B O 1
ATOM 1423 N N . ILE B 1 73 ? 2.379 -16.484 -6.746 1 98.38 73 ILE B N 1
ATOM 1424 C CA . ILE B 1 73 ? 2.129 -15.102 -7.121 1 98.38 73 ILE B CA 1
ATOM 1425 C C . ILE B 1 73 ? 3.404 -14.273 -6.941 1 98.38 73 ILE B C 1
ATOM 1427 O O . ILE B 1 73 ? 3.762 -13.477 -7.809 1 98.38 73 ILE B O 1
ATOM 1431 N N . ILE B 1 74 ? 4.074 -14.469 -5.828 1 98.69 74 ILE B N 1
ATOM 1432 C CA . ILE B 1 74 ? 5.348 -13.797 -5.598 1 98.69 74 ILE B CA 1
ATOM 1433 C C . ILE B 1 74 ? 6.309 -14.094 -6.742 1 98.69 74 ILE B C 1
ATOM 1435 O O . ILE B 1 74 ? 6.973 -13.195 -7.262 1 98.69 74 ILE B O 1
ATOM 1439 N N . ASP B 1 75 ? 6.34 -1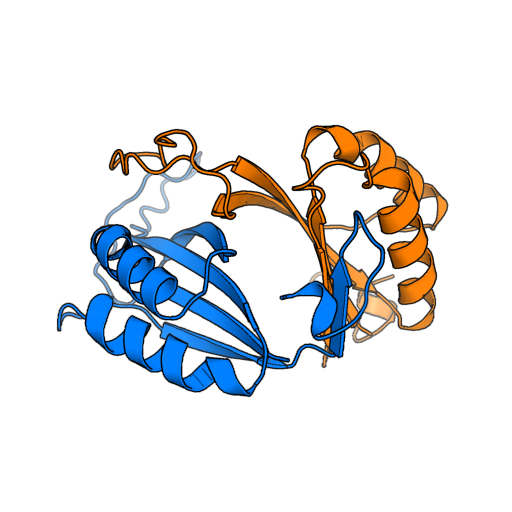5.344 -7.16 1 98.62 75 ASP B N 1
ATOM 1440 C CA . ASP B 1 75 ? 7.238 -15.75 -8.234 1 98.62 75 ASP B CA 1
ATOM 1441 C C . ASP B 1 75 ? 6.918 -15.023 -9.531 1 98.62 75 ASP B C 1
ATOM 1443 O O . ASP B 1 75 ? 7.824 -14.578 -10.242 1 98.62 75 ASP B O 1
ATOM 1447 N N . VAL B 1 76 ? 5.68 -14.891 -9.859 1 98.62 76 VAL B N 1
ATOM 1448 C CA . VAL B 1 76 ? 5.258 -14.164 -11.055 1 98.62 76 VAL B CA 1
ATOM 1449 C C . VAL B 1 76 ? 5.723 -12.711 -10.969 1 98.62 76 VAL B C 1
ATOM 1451 O O . VAL B 1 76 ? 6.281 -12.18 -11.93 1 98.62 76 VAL B O 1
ATOM 1454 N N . LEU B 1 77 ? 5.508 -12.102 -9.836 1 98.75 77 LEU B N 1
ATOM 1455 C CA . LEU B 1 77 ? 5.855 -10.695 -9.656 1 98.75 77 LEU B CA 1
ATOM 1456 C C . LEU B 1 77 ? 7.363 -10.492 -9.773 1 98.75 77 LEU B C 1
ATOM 1458 O O . LEU B 1 77 ? 7.816 -9.547 -10.422 1 98.75 77 LEU B O 1
ATOM 1462 N N . LEU B 1 78 ? 8.109 -11.406 -9.211 1 98.56 78 LEU B N 1
ATOM 1463 C CA . LEU B 1 78 ? 9.562 -11.281 -9.242 1 98.56 78 LEU B CA 1
ATOM 1464 C C . LEU B 1 78 ? 10.086 -11.469 -10.664 1 98.56 78 LEU B C 1
ATOM 1466 O O . LEU B 1 78 ? 11.094 -10.859 -11.047 1 98.56 78 LEU B O 1
ATOM 1470 N N . ARG B 1 79 ? 9.414 -12.242 -11.383 1 98 79 ARG B N 1
ATOM 1471 C CA . ARG B 1 79 ? 9.852 -12.531 -12.75 1 98 79 ARG B CA 1
ATOM 1472 C C . ARG B 1 79 ? 9.422 -11.422 -13.703 1 98 79 ARG B C 1
ATOM 1474 O O . ARG B 1 79 ? 10.227 -10.953 -14.508 1 98 79 ARG B O 1
ATOM 1481 N N . GLU B 1 80 ? 8.18 -10.969 -13.578 1 98.5 80 GLU B N 1
ATOM 1482 C CA . GLU B 1 80 ? 7.586 -10.141 -14.625 1 98.5 80 GLU B CA 1
ATOM 1483 C C . GLU B 1 80 ? 7.723 -8.656 -14.297 1 98.5 80 GLU B C 1
ATOM 1485 O O . GLU B 1 80 ? 7.613 -7.809 -15.188 1 98.5 80 GLU B O 1
ATOM 1490 N N . ALA B 1 81 ? 7.977 -8.336 -13.031 1 98.38 81 ALA B N 1
ATOM 1491 C CA . ALA B 1 81 ? 7.957 -6.926 -12.656 1 98.38 81 ALA B CA 1
ATOM 1492 C C . ALA B 1 81 ? 9.375 -6.379 -12.508 1 98.38 81 ALA B C 1
ATOM 1494 O O . ALA B 1 81 ? 9.555 -5.191 -12.227 1 98.38 81 ALA B O 1
ATOM 1495 N N . SER B 1 82 ? 10.359 -7.172 -12.648 1 97.88 82 SER B N 1
ATOM 1496 C CA . SER B 1 82 ? 11.75 -6.742 -12.484 1 97.88 82 SER B CA 1
ATOM 1497 C C . SER B 1 82 ? 12.32 -6.219 -13.789 1 97.88 82 SER B C 1
ATOM 1499 O O . SER B 1 82 ? 12.281 -6.906 -14.812 1 97.88 82 SER B O 1
ATOM 1501 N N . THR B 1 83 ? 12.797 -5.004 -13.75 1 95.88 83 THR B N 1
ATOM 1502 C CA . THR B 1 83 ? 13.523 -4.453 -14.891 1 95.88 83 THR B CA 1
ATOM 1503 C C . THR B 1 83 ? 15.023 -4.477 -14.633 1 95.88 83 THR B C 1
ATOM 1505 O O . THR B 1 83 ? 15.82 -4.277 -15.555 1 95.88 83 THR B O 1
ATOM 1508 N N . GLY B 1 84 ? 15.391 -4.633 -13.43 1 94.31 84 GLY B N 1
ATOM 1509 C CA . GLY B 1 84 ? 16.797 -4.59 -13.055 1 94.31 84 GLY B CA 1
ATOM 1510 C C . GLY B 1 84 ? 17.25 -3.215 -12.609 1 94.31 84 GLY B C 1
ATOM 1511 O O . GLY B 1 84 ? 18.375 -3.049 -12.156 1 94.31 84 GLY B O 1
ATOM 1512 N N . GLU B 1 85 ? 16.406 -2.248 -12.703 1 93.06 85 GLU B N 1
ATOM 1513 C CA . GLU B 1 85 ? 16.75 -0.878 -12.328 1 93.06 85 GLU B CA 1
ATOM 1514 C C . GLU B 1 85 ? 16.094 -0.491 -11 1 93.06 85 GLU B C 1
ATOM 1516 O O . GLU B 1 85 ? 15.094 -1.084 -10.602 1 93.06 85 GLU B O 1
ATOM 1521 N N . VAL B 1 86 ? 16.703 0.478 -10.391 1 90.62 86 VAL B N 1
ATOM 1522 C CA . VAL B 1 86 ? 16.141 1.016 -9.164 1 90.62 86 VAL B CA 1
ATOM 1523 C C . VAL B 1 86 ? 14.719 1.52 -9.422 1 90.62 86 VAL B C 1
ATOM 1525 O O . VAL B 1 86 ? 14.461 2.162 -10.445 1 90.62 86 VAL B O 1
ATOM 1528 N N . GLY B 1 87 ? 13.781 1.185 -8.547 1 90.06 87 GLY B N 1
ATOM 1529 C CA . GLY B 1 87 ? 12.414 1.664 -8.711 1 90.06 87 GLY B CA 1
ATOM 1530 C C . GLY B 1 87 ? 11.445 0.576 -9.133 1 90.06 87 GLY B C 1
ATOM 1531 O O . GLY B 1 87 ? 10.289 0.858 -9.453 1 90.06 87 GLY B O 1
ATOM 1532 N N . ASP B 1 88 ? 11.93 -0.669 -9.125 1 95.25 88 ASP B N 1
ATOM 1533 C CA . ASP B 1 88 ? 11.086 -1.79 -9.531 1 95.25 88 ASP B CA 1
ATOM 1534 C C . ASP B 1 88 ? 9.977 -2.041 -8.516 1 95.25 88 ASP B C 1
ATOM 1536 O O . ASP B 1 88 ? 8.984 -2.703 -8.828 1 95.25 88 ASP B O 1
ATOM 1540 N N . GLY B 1 89 ? 10.148 -1.547 -7.285 1 95.44 89 GLY B N 1
ATOM 1541 C CA . GLY B 1 89 ? 9.086 -1.627 -6.297 1 95.44 89 GLY B CA 1
ATOM 1542 C C . GLY B 1 89 ? 9.273 -2.768 -5.312 1 95.44 89 GLY B C 1
ATOM 1543 O O . GLY B 1 89 ? 10.398 -3.23 -5.094 1 95.44 89 GLY B O 1
ATOM 1544 N N . LYS B 1 90 ? 8.203 -3.049 -4.613 1 97.25 90 LYS B N 1
ATOM 1545 C CA . LYS B 1 90 ? 8.242 -4 -3.506 1 97.25 90 LYS B CA 1
ATOM 1546 C C . LYS B 1 90 ? 6.949 -4.809 -3.432 1 97.25 90 LYS B C 1
ATOM 1548 O O . LYS B 1 90 ? 5.91 -4.379 -3.936 1 97.25 90 LYS B O 1
ATOM 1553 N N . ILE B 1 91 ? 7.082 -5.938 -2.822 1 98.75 91 ILE B N 1
ATOM 1554 C CA . ILE B 1 91 ? 5.945 -6.785 -2.479 1 98.75 91 ILE B CA 1
ATOM 1555 C C . ILE B 1 91 ? 5.809 -6.875 -0.961 1 98.75 91 ILE B C 1
ATOM 1557 O O . ILE B 1 91 ? 6.805 -7.051 -0.251 1 98.75 91 ILE B O 1
ATOM 1561 N N . PHE B 1 92 ? 4.594 -6.762 -0.5 1 98.69 92 PHE B N 1
ATOM 1562 C CA . PHE B 1 92 ? 4.301 -6.902 0.922 1 98.69 92 PHE B CA 1
ATOM 1563 C C . PHE B 1 92 ? 3.211 -7.945 1.149 1 98.69 92 PHE B C 1
ATOM 1565 O O . PHE B 1 92 ? 2.234 -8 0.397 1 98.69 92 PHE B O 1
ATOM 1572 N N . ILE B 1 93 ? 3.398 -8.75 2.215 1 98.81 93 ILE B N 1
ATOM 1573 C CA . ILE B 1 93 ? 2.428 -9.773 2.58 1 98.81 93 ILE B CA 1
ATOM 1574 C C . ILE B 1 93 ? 1.831 -9.461 3.949 1 98.81 93 ILE B C 1
ATOM 1576 O O . ILE B 1 93 ? 2.562 -9.18 4.902 1 98.81 93 ILE B O 1
ATOM 1580 N N . TYR B 1 94 ? 0.49 -9.516 4.027 1 98.5 94 TYR B N 1
ATOM 1581 C CA . TYR B 1 94 ? -0.238 -9.219 5.254 1 98.5 94 TYR B CA 1
ATOM 1582 C C . TYR B 1 94 ? -1.158 -10.375 5.637 1 98.5 94 TYR B C 1
ATOM 1584 O O . TYR B 1 94 ? -1.703 -11.055 4.762 1 98.5 94 TYR B O 1
ATOM 1592 N N . PRO B 1 95 ? -1.396 -10.516 6.934 1 97.69 95 PRO B N 1
ATOM 1593 C CA . PRO B 1 95 ? -2.447 -11.461 7.324 1 97.69 95 PRO B CA 1
ATOM 1594 C C . PRO B 1 95 ? -3.852 -10.914 7.066 1 97.69 95 PRO B C 1
ATOM 1596 O O . PRO B 1 95 ? -4.07 -9.703 7.141 1 97.69 95 PRO B O 1
ATOM 1599 N N . VAL B 1 96 ? -4.734 -11.82 6.719 1 97.75 96 VAL B N 1
ATOM 1600 C CA . VAL B 1 96 ? -6.152 -11.5 6.586 1 97.75 96 VAL B CA 1
ATOM 1601 C C . VAL B 1 96 ? -6.969 -12.375 7.539 1 97.75 96 VAL B C 1
ATOM 1603 O O . VAL B 1 96 ? -6.887 -13.602 7.488 1 97.75 96 VAL B O 1
ATOM 1606 N N . GLU B 1 97 ? -7.789 -11.688 8.312 1 96.94 97 GLU B N 1
ATOM 1607 C CA . GLU B 1 97 ? -8.539 -12.391 9.344 1 96.94 97 GLU B CA 1
ATOM 1608 C C . GLU B 1 97 ? -9.773 -13.07 8.758 1 96.94 97 GLU B C 1
ATOM 1610 O O . GLU B 1 97 ? -10.133 -14.18 9.156 1 96.94 97 GLU B O 1
ATOM 1615 N N . GLN B 1 98 ? -10.461 -12.375 7.859 1 97.19 98 GLN B N 1
ATOM 1616 C CA . GLN B 1 98 ? -11.711 -12.883 7.297 1 97.19 98 GLN B CA 1
ATOM 1617 C C . GLN B 1 98 ? -11.977 -12.281 5.922 1 97.19 98 GLN B C 1
ATOM 1619 O O . GLN B 1 98 ? -11.477 -11.203 5.602 1 97.19 98 GLN B O 1
ATOM 1624 N N . ALA B 1 99 ? -12.672 -12.984 5.109 1 97.38 99 ALA B N 1
ATOM 1625 C CA . ALA B 1 99 ? -13.195 -12.547 3.82 1 97.38 99 ALA B CA 1
ATOM 1626 C C . ALA B 1 99 ? -14.664 -12.938 3.664 1 97.38 99 ALA B C 1
ATOM 1628 O O . ALA B 1 99 ? -15.07 -14.023 4.09 1 97.38 99 ALA B O 1
ATOM 1629 N N . ILE B 1 100 ? -15.414 -11.945 3.131 1 98.06 100 ILE B N 1
ATOM 1630 C CA . ILE B 1 100 ? -16.844 -12.164 2.938 1 98.06 100 ILE B CA 1
ATOM 1631 C C . ILE B 1 100 ? -17.25 -11.727 1.53 1 98.06 100 ILE B C 1
ATOM 1633 O O . ILE B 1 100 ? -17 -10.586 1.132 1 98.06 100 ILE B O 1
ATOM 1637 N N . ARG B 1 101 ? -17.875 -12.656 0.809 1 96.75 101 ARG B N 1
ATOM 1638 C CA . ARG B 1 101 ? -18.438 -12.289 -0.491 1 96.75 101 ARG B CA 1
ATOM 1639 C C . ARG B 1 101 ? -19.797 -11.617 -0.337 1 96.75 101 ARG B C 1
ATOM 1641 O O . ARG B 1 101 ? -20.734 -12.234 0.165 1 96.75 101 ARG B O 1
ATOM 1648 N N . ILE B 1 102 ? -19.922 -10.406 -0.831 1 97.31 102 ILE B N 1
ATOM 1649 C CA . ILE B 1 102 ? -21.094 -9.586 -0.579 1 97.31 102 ILE B CA 1
ATOM 1650 C C . ILE B 1 102 ? -22.328 -10.234 -1.211 1 97.31 102 ILE B C 1
ATOM 1652 O O . ILE B 1 102 ? -23.359 -10.375 -0.562 1 97.31 102 ILE B O 1
ATOM 1656 N N . ARG B 1 103 ? -22.141 -10.711 -2.447 1 97 103 ARG B N 1
ATOM 1657 C CA . ARG B 1 103 ? -23.281 -11.227 -3.189 1 97 103 ARG B CA 1
ATOM 1658 C C . ARG B 1 103 ? -23.812 -12.516 -2.559 1 97 103 ARG B C 1
ATOM 1660 O O . ARG B 1 103 ? -25.031 -12.672 -2.379 1 97 103 ARG B O 1
ATOM 1667 N N . THR B 1 104 ? -23.016 -13.406 -2.08 1 97.19 104 THR B N 1
ATOM 1668 C CA . THR B 1 104 ? -23.422 -14.75 -1.679 1 97.19 104 THR B CA 1
ATOM 1669 C C . THR B 1 104 ? -23.312 -14.922 -0.167 1 97.19 104 THR B C 1
ATOM 1671 O O . THR B 1 104 ? -23.797 -15.906 0.391 1 97.19 104 THR B O 1
ATOM 1674 N N . LYS B 1 105 ? -22.609 -14.016 0.522 1 97.06 105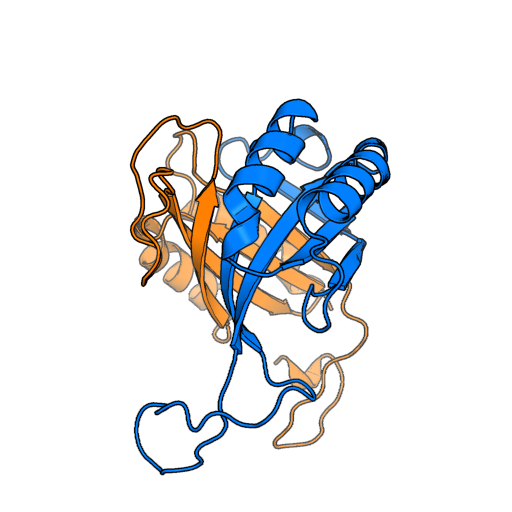 LYS B N 1
ATOM 1675 C CA . LYS B 1 105 ? -22.391 -14.016 1.967 1 97.06 105 LYS B CA 1
ATOM 1676 C C . LYS B 1 105 ? -21.438 -15.141 2.379 1 97.06 105 LYS B C 1
ATOM 1678 O O . LYS B 1 105 ? -21.359 -15.484 3.559 1 97.06 105 LYS B O 1
ATOM 1683 N N . GLU B 1 106 ? -20.781 -15.859 1.41 1 96.94 106 GLU B N 1
ATOM 1684 C CA . GLU B 1 106 ? -19.781 -16.875 1.704 1 96.94 106 GLU B CA 1
ATOM 1685 C C . GLU B 1 106 ? -18.594 -16.297 2.465 1 96.94 106 GLU B C 1
ATOM 1687 O O . GLU B 1 106 ? -18.25 -15.125 2.27 1 96.94 106 GLU B O 1
ATOM 1692 N N . LEU B 1 107 ? -17.984 -17.188 3.318 1 95.75 107 LEU B N 1
ATOM 1693 C CA . LEU B 1 107 ? -16.922 -16.75 4.207 1 95.75 107 LEU B CA 1
ATOM 1694 C C . LEU B 1 107 ? -15.617 -17.469 3.896 1 95.75 107 LEU B C 1
ATOM 1696 O O . LEU B 1 107 ? -15.625 -18.625 3.475 1 95.75 107 LEU B O 1
ATOM 1700 N N . GLY B 1 108 ? -14.508 -16.75 4.113 1 93.56 108 GLY B N 1
ATOM 1701 C CA . GLY B 1 108 ? -13.211 -17.406 4.09 1 93.56 108 GLY B CA 1
ATOM 1702 C C . GLY B 1 108 ? -12.711 -17.688 2.686 1 93.56 108 GLY B C 1
ATOM 1703 O O . GLY B 1 108 ? -12.867 -16.859 1.784 1 93.56 108 GLY B O 1
ATOM 1704 N N . SER B 1 109 ? -12.203 -18.844 2.504 1 92.56 109 SER B N 1
ATOM 1705 C CA . SER B 1 109 ? -11.531 -19.203 1.257 1 92.56 109 SER B CA 1
ATOM 1706 C C . SER B 1 109 ? -12.516 -19.266 0.095 1 92.56 109 SER B C 1
ATOM 1708 O O . SER B 1 109 ? -12.172 -18.906 -1.036 1 92.56 109 SER B O 1
ATOM 1710 N N . ILE B 1 110 ? -13.672 -19.609 0.373 1 93.75 110 ILE B N 1
ATOM 1711 C CA . ILE B 1 110 ? -14.68 -19.719 -0.682 1 93.75 110 ILE B CA 1
ATOM 1712 C C . ILE B 1 110 ? -14.992 -18.328 -1.233 1 93.75 110 ILE B C 1
ATOM 1714 O O . ILE B 1 110 ? -15.281 -18.188 -2.424 1 93.75 110 ILE B O 1
ATOM 1718 N N . ALA B 1 111 ? -14.852 -17.344 -0.365 1 94.44 111 ALA B N 1
ATOM 1719 C CA . ALA B 1 111 ? -15.188 -15.969 -0.736 1 94.44 111 ALA B CA 1
ATOM 1720 C C . ALA B 1 111 ? -14.148 -15.383 -1.682 1 94.44 111 ALA B C 1
ATOM 1722 O O . ALA B 1 111 ? -14.422 -14.414 -2.391 1 94.44 111 ALA B O 1
ATOM 1723 N N . ILE B 1 112 ? -12.914 -15.906 -1.711 1 92.38 112 ILE B N 1
ATOM 1724 C CA . ILE B 1 112 ? -11.859 -15.297 -2.518 1 92.38 112 ILE B CA 1
ATOM 1725 C C . ILE B 1 112 ? -11.578 -16.172 -3.738 1 92.38 112 ILE B C 1
ATOM 1727 O O . ILE B 1 112 ? -10.695 -15.859 -4.539 1 92.38 112 ILE B O 1
ATOM 1731 N N . ASP B 1 113 ? -12.273 -17.266 -3.91 1 83.81 113 ASP B N 1
ATOM 1732 C CA . ASP B 1 113 ? -12.188 -18.141 -5.078 1 83.81 113 ASP B CA 1
ATOM 1733 C C . ASP B 1 113 ? -12.992 -17.578 -6.246 1 83.81 113 ASP B C 1
ATOM 1735 O O . ASP B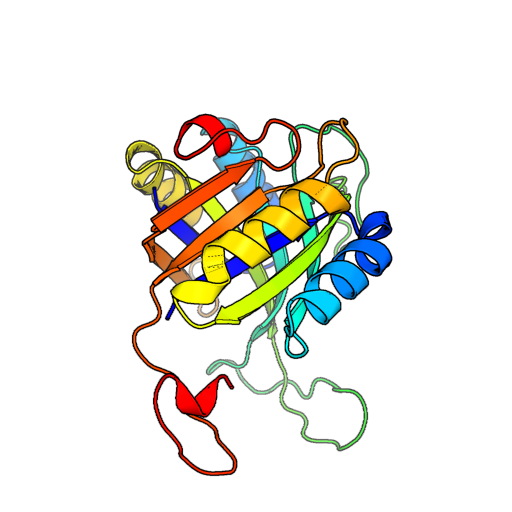 1 113 ? -14.062 -17 -6.043 1 83.81 113 ASP B O 1
#